Protein AF-E6PFE9-F1 (afdb_monomer)

Sequence (265 aa):
MESSDRPPEQPAKKKPKGLAALLVAAGGLIAKFKGLLLLFVHVPMLLGSLSFLATLWLYGLTLGWRFGIILALVLLAHELGHVVAFRSYGLAVRAPVFLPFIGALTPGARPANAEDGAYIALAGPLAGMGLAAACLTMGLATHDPFWMLAANISALLNLFNMAPVLPLDGGSIIRAVWPPIVVIALPIFIIVAILAQLPLLPIALIALFSVFWLFGSWRSALASTVDGIETPARIRIGLAYAGTLLGLLFIEARIHLPALASLHR

Radius of gyration: 26.94 Å; Cα contacts (8 Å, |Δi|>4): 302; chains: 1; bounding box: 116×60×54 Å

Foldseek 3Di:
DDDDDDPPDDPDDDDDPDPVVVVVVVVVVCVVCVVVVCCVPVVLVVQQVVQLVVQLVLCCVVVNNLVSVLQSVLLVQLQVLLVVLCVVLVWDWTRWGADHPPGIDIDTDDDPALLSQLSSLLRSLVSLLVQLVVLLVVCVVVVDVSSLVSSQSSLLVSLLLLQCFPPRSVVSLVVLLPNVCNVVRNVVSVVVCVVLVRPCVVVVVVRVVRVVVCVVCVVVSVPPPSPDDDNVSSVVSVVSSVVSNVSSSVSSCSSCVVVVVVVVD

Mean predicted aligned error: 11.55 Å

Structure (mmCIF, N/CA/C/O backbone):
data_AF-E6PFE9-F1
#
_entry.id   AF-E6PFE9-F1
#
loop_
_atom_site.group_PDB
_atom_site.id
_atom_site.type_symbol
_atom_site.label_atom_id
_atom_site.label_alt_id
_atom_site.label_comp_id
_atom_site.label_asym_id
_atom_site.label_entity_id
_atom_site.label_seq_id
_atom_site.pdbx_PDB_ins_code
_atom_site.Cartn_x
_atom_site.Cartn_y
_atom_site.Cartn_z
_atom_site.occupancy
_atom_site.B_iso_or_equiv
_atom_site.auth_seq_id
_atom_site.auth_comp_id
_atom_site.auth_asym_id
_atom_site.auth_atom_id
_atom_site.pdbx_PDB_model_num
ATOM 1 N N . MET A 1 1 ? -81.888 -39.151 -28.879 1.00 50.88 1 MET A N 1
ATOM 2 C CA . MET A 1 1 ? -80.935 -38.337 -29.654 1.00 50.88 1 MET A CA 1
ATOM 3 C C . MET A 1 1 ? -81.273 -36.894 -29.359 1.00 50.88 1 MET A C 1
ATOM 5 O O . MET A 1 1 ? -82.368 -36.503 -29.705 1.00 50.88 1 MET A O 1
ATOM 9 N N . GLU A 1 2 ? -80.422 -36.188 -28.623 1.00 47.75 2 GLU A N 1
ATOM 10 C CA . GLU A 1 2 ? -80.088 -34.778 -28.864 1.00 47.75 2 GLU A CA 1
ATOM 11 C C . GLU A 1 2 ? -78.849 -34.500 -28.001 1.00 47.75 2 GLU A C 1
ATOM 13 O O . GLU A 1 2 ? -78.787 -34.876 -26.828 1.00 47.75 2 GLU A O 1
ATOM 18 N N . SER A 1 3 ? -77.812 -33.996 -28.648 1.00 50.97 3 SER A N 1
ATOM 19 C CA . SER A 1 3 ? -76.432 -33.936 -28.192 1.00 50.97 3 SER A CA 1
ATOM 20 C C . SER A 1 3 ? -76.141 -32.762 -27.258 1.00 50.97 3 SER A C 1
ATOM 22 O O . SER A 1 3 ? -76.756 -31.705 -27.333 1.00 50.97 3 SER A O 1
ATOM 24 N N . SER A 1 4 ? -75.127 -32.988 -26.420 1.00 68.50 4 SER A N 1
ATOM 25 C CA . SER A 1 4 ? -74.240 -32.009 -25.787 1.00 68.50 4 SER A CA 1
ATOM 26 C C . SER A 1 4 ? -74.103 -30.682 -26.541 1.00 68.50 4 SER A C 1
ATOM 28 O O . SER A 1 4 ? -73.748 -30.706 -27.711 1.00 68.50 4 SER A O 1
ATOM 30 N N . ASP A 1 5 ? -74.227 -29.561 -25.821 1.00 60.47 5 ASP A N 1
ATOM 31 C CA . ASP A 1 5 ? -73.269 -28.452 -25.937 1.00 60.47 5 ASP A CA 1
ATOM 32 C C . ASP A 1 5 ? -73.391 -27.482 -24.750 1.00 60.47 5 ASP A C 1
ATOM 34 O O . ASP A 1 5 ? -74.188 -26.544 -24.730 1.00 60.47 5 ASP A O 1
ATOM 38 N N . ARG A 1 6 ? -72.572 -27.711 -23.716 1.00 61.56 6 ARG A N 1
ATOM 39 C CA . ARG A 1 6 ? -72.139 -26.635 -22.815 1.00 61.56 6 ARG A CA 1
ATOM 40 C C . ARG A 1 6 ? -70.684 -26.320 -23.155 1.00 61.56 6 ARG A C 1
ATOM 42 O O . ARG A 1 6 ? -69.890 -27.259 -23.230 1.00 61.56 6 ARG A O 1
ATOM 49 N N . PRO A 1 7 ? -70.314 -25.044 -23.347 1.00 60.72 7 PRO A N 1
ATOM 50 C CA . PRO A 1 7 ? -68.934 -24.690 -23.644 1.00 60.72 7 PRO A CA 1
ATOM 51 C C . PRO A 1 7 ? -68.034 -25.063 -22.455 1.00 60.72 7 PRO A C 1
ATOM 53 O O . PRO A 1 7 ? -68.483 -24.982 -21.307 1.00 60.72 7 PRO A O 1
ATOM 56 N N . PRO A 1 8 ? -66.774 -25.473 -22.691 1.00 58.19 8 PRO A N 1
ATOM 57 C CA . PRO A 1 8 ? -65.869 -25.833 -21.612 1.00 58.19 8 PRO A CA 1
ATOM 58 C C . PRO A 1 8 ? -65.600 -24.603 -20.738 1.00 58.19 8 PRO A C 1
ATOM 60 O O . PRO A 1 8 ? -65.181 -23.548 -21.219 1.00 58.19 8 PRO A O 1
ATOM 63 N N . GLU A 1 9 ? -65.867 -24.748 -19.443 1.00 58.88 9 GLU A N 1
ATOM 64 C CA . GLU A 1 9 ? -65.615 -23.735 -18.425 1.00 58.88 9 GLU A CA 1
ATOM 65 C C . GLU A 1 9 ? -64.108 -23.427 -18.394 1.00 58.88 9 GLU A C 1
ATOM 67 O O . GLU A 1 9 ? -63.280 -24.290 -18.093 1.00 58.88 9 GLU A O 1
ATOM 72 N N . GLN A 1 10 ? -63.725 -22.207 -18.786 1.00 54.56 10 GLN A N 1
ATOM 73 C CA . GLN A 1 10 ? -62.318 -21.808 -18.809 1.00 54.56 10 GLN A CA 1
ATOM 74 C C . GLN A 1 10 ? -61.772 -21.801 -17.373 1.00 54.56 10 GLN A C 1
ATOM 76 O O . GLN A 1 10 ? -62.374 -21.166 -16.502 1.00 54.56 10 GLN A O 1
ATOM 81 N N . PRO A 1 11 ? -60.629 -22.453 -17.087 1.00 50.28 11 PRO A N 1
ATOM 82 C CA . PRO A 1 11 ? -60.120 -22.517 -15.728 1.00 50.28 11 PRO A CA 1
ATOM 83 C C . PRO A 1 11 ? -59.750 -21.108 -15.255 1.00 50.28 11 PRO A C 1
ATOM 85 O O . PRO A 1 11 ? -58.865 -20.450 -15.810 1.00 50.28 11 PRO A O 1
ATOM 88 N N . ALA A 1 12 ? -60.437 -20.639 -14.211 1.00 56.69 12 ALA A N 1
ATOM 89 C CA . ALA A 1 12 ? -60.183 -19.345 -13.597 1.00 56.69 12 ALA A CA 1
ATOM 90 C C . ALA A 1 12 ? -58.711 -19.253 -13.165 1.00 56.69 12 ALA A C 1
ATOM 92 O O . ALA A 1 12 ? -58.245 -20.028 -12.323 1.00 56.69 12 ALA A O 1
ATOM 93 N N . LYS A 1 13 ? -57.967 -18.297 -13.745 1.00 56.97 13 LYS A N 1
ATOM 94 C CA . LYS A 1 13 ? -56.564 -18.022 -13.398 1.00 56.97 13 LYS A CA 1
ATOM 95 C C . LYS A 1 13 ? -56.455 -17.778 -11.891 1.00 56.97 13 LYS A C 1
ATOM 97 O O . LYS A 1 13 ? -56.824 -16.713 -11.393 1.00 56.97 13 LYS A O 1
ATOM 102 N N . LYS A 1 14 ? -55.958 -18.778 -11.155 1.00 60.03 14 LYS A N 1
ATOM 103 C CA . LYS A 1 14 ? -55.770 -18.703 -9.702 1.00 60.03 14 LYS A CA 1
ATOM 104 C C . LYS A 1 14 ? -54.787 -17.577 -9.380 1.00 60.03 14 LYS A C 1
ATOM 106 O O . LYS A 1 14 ? -53.612 -17.654 -9.730 1.00 60.03 14 LYS A O 1
ATOM 111 N N . LYS A 1 15 ? -55.275 -16.527 -8.708 1.00 57.00 15 LYS A N 1
ATOM 112 C CA . LYS A 1 15 ? -54.435 -15.430 -8.210 1.00 57.00 15 LYS A CA 1
ATOM 113 C C . LYS A 1 15 ? -53.445 -15.976 -7.168 1.00 57.00 15 LYS A C 1
ATOM 115 O O . LYS A 1 15 ? -53.879 -16.685 -6.255 1.00 57.00 15 LYS A O 1
ATOM 120 N N . PRO A 1 16 ? -52.141 -15.663 -7.271 1.00 54.44 16 PRO A N 1
ATOM 121 C CA . PRO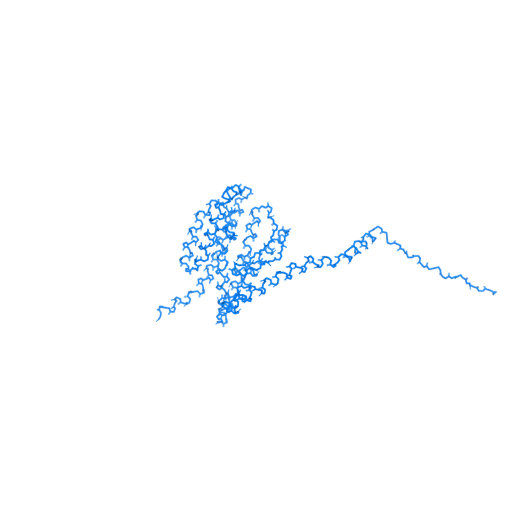 A 1 16 ? -51.149 -16.126 -6.307 1.00 54.44 16 PRO A CA 1
ATOM 122 C C . PRO A 1 16 ? -51.481 -15.573 -4.914 1.00 54.44 16 PRO A C 1
ATOM 124 O O . PRO A 1 16 ? -51.673 -14.371 -4.750 1.00 54.44 16 PRO A O 1
ATOM 127 N N . LYS A 1 17 ? -51.588 -16.446 -3.904 1.00 68.38 17 LYS A N 1
ATOM 128 C CA . LYS A 1 17 ? -51.862 -16.038 -2.517 1.00 68.38 17 LYS A CA 1
ATOM 129 C C . LYS A 1 17 ? -50.571 -15.627 -1.801 1.00 68.38 17 LYS A C 1
ATOM 131 O O . LYS A 1 17 ? -49.546 -16.293 -1.936 1.00 68.38 17 LYS A O 1
ATOM 136 N N . GLY A 1 18 ? -50.671 -14.550 -1.015 1.00 70.25 18 GLY A N 1
ATOM 137 C CA . GLY A 1 18 ? -49.735 -14.120 0.033 1.00 70.25 18 GLY A CA 1
ATOM 138 C C . GLY A 1 18 ? -48.277 -14.004 -0.405 1.00 70.25 18 GLY A C 1
ATOM 139 O O . GLY A 1 18 ? -47.857 -12.974 -0.922 1.00 70.25 18 GLY A O 1
ATOM 140 N N . LEU A 1 19 ? -47.511 -15.077 -0.206 1.00 63.03 19 LEU A N 1
ATOM 141 C CA . LEU A 1 19 ? -46.069 -15.121 -0.446 1.00 63.03 19 LEU A CA 1
ATOM 142 C C . LEU A 1 19 ? -45.708 -15.025 -1.937 1.00 63.03 19 LEU A C 1
ATOM 144 O O . LEU A 1 19 ? -44.775 -14.319 -2.305 1.00 63.03 19 LEU A O 1
ATOM 148 N N . ALA A 1 20 ? -46.486 -15.666 -2.813 1.00 70.94 20 ALA A N 1
ATOM 149 C CA . ALA A 1 20 ? -46.245 -15.615 -4.255 1.00 70.94 20 ALA A CA 1
ATOM 150 C C . ALA A 1 20 ? -46.589 -14.237 -4.851 1.00 70.94 20 ALA A C 1
ATOM 152 O O . ALA A 1 20 ? -45.896 -13.765 -5.746 1.00 70.94 20 ALA A O 1
ATOM 153 N N . ALA A 1 21 ? -47.609 -13.552 -4.321 1.00 71.00 21 ALA A N 1
ATOM 154 C CA . ALA A 1 21 ? -47.915 -12.173 -4.708 1.00 71.00 21 ALA A CA 1
ATOM 155 C C . ALA A 1 21 ? -46.829 -11.196 -4.232 1.00 71.00 21 ALA A C 1
ATOM 157 O O . ALA A 1 21 ? -46.471 -10.283 -4.972 1.00 71.00 21 ALA A O 1
ATOM 158 N N . LEU A 1 22 ? -46.262 -11.424 -3.041 1.00 69.19 22 LEU A N 1
ATOM 159 C CA . LEU A 1 22 ? -45.157 -10.628 -2.508 1.00 69.19 22 LEU A CA 1
ATOM 160 C C . LEU A 1 22 ? -43.878 -10.794 -3.344 1.00 69.19 22 LEU A C 1
ATOM 162 O O . LEU A 1 22 ? -43.233 -9.806 -3.675 1.00 69.19 22 LEU A O 1
ATOM 166 N N . LEU A 1 23 ? -43.544 -12.028 -3.738 1.00 73.12 23 LEU A N 1
ATOM 167 C CA . LEU A 1 23 ? -42.390 -12.324 -4.594 1.00 73.12 23 LEU A CA 1
ATOM 168 C C . LEU A 1 23 ? -42.560 -11.762 -6.012 1.00 73.12 23 LEU A C 1
ATOM 170 O O . LEU A 1 23 ? -41.607 -11.228 -6.574 1.00 73.12 23 LEU A O 1
ATOM 174 N N . VAL A 1 24 ? -43.771 -11.816 -6.576 1.00 74.75 24 VAL A N 1
ATOM 175 C CA . VAL A 1 24 ? -44.082 -11.205 -7.881 1.00 74.75 24 VAL A CA 1
ATOM 176 C C . VAL A 1 24 ? -44.042 -9.676 -7.802 1.00 74.75 24 VAL A C 1
ATOM 178 O O . VAL A 1 24 ? -43.506 -9.038 -8.705 1.00 74.75 24 VAL A O 1
ATOM 181 N N . ALA A 1 25 ? -44.542 -9.074 -6.719 1.00 72.56 25 ALA A N 1
ATOM 182 C CA . ALA A 1 25 ? -44.469 -7.630 -6.502 1.00 72.56 25 ALA A CA 1
ATOM 183 C C . ALA A 1 25 ? -43.021 -7.154 -6.289 1.00 72.56 25 ALA A C 1
ATOM 185 O O . ALA A 1 25 ? -42.610 -6.170 -6.900 1.00 72.56 25 ALA A O 1
ATOM 186 N N . ALA A 1 26 ? -42.228 -7.880 -5.497 1.00 68.38 26 ALA A N 1
ATOM 187 C CA . ALA A 1 26 ? -40.808 -7.603 -5.285 1.00 68.38 26 ALA A CA 1
ATOM 188 C C . ALA A 1 26 ? -39.994 -7.779 -6.578 1.00 68.38 26 ALA A C 1
ATOM 190 O O . ALA A 1 26 ? -39.212 -6.901 -6.938 1.00 68.38 26 ALA A O 1
ATOM 191 N N . GLY A 1 27 ? -40.234 -8.859 -7.331 1.00 70.12 27 GLY A N 1
ATOM 192 C CA . GLY A 1 27 ? -39.625 -9.090 -8.643 1.00 70.12 27 GLY A CA 1
ATOM 193 C C . GLY A 1 27 ? -40.006 -8.019 -9.669 1.00 70.12 27 GLY A C 1
ATOM 194 O O . GLY A 1 27 ? -39.149 -7.547 -10.413 1.00 70.12 27 GLY A O 1
ATOM 195 N N . GLY A 1 28 ? -41.264 -7.566 -9.658 1.00 72.44 28 GLY A N 1
ATOM 196 C CA . GLY A 1 28 ? -41.746 -6.455 -10.479 1.00 72.44 28 GLY A CA 1
ATOM 197 C C . GLY A 1 28 ? -41.101 -5.116 -10.115 1.00 72.44 28 GLY A C 1
ATOM 198 O O . GLY A 1 28 ? -40.756 -4.345 -11.008 1.00 72.44 28 GLY A O 1
ATOM 199 N N . LEU A 1 29 ? -40.865 -4.854 -8.824 1.00 68.06 29 LEU A N 1
ATOM 200 C CA . LEU A 1 29 ? -40.157 -3.658 -8.358 1.00 68.06 29 LEU A CA 1
ATOM 201 C C . LEU A 1 29 ? -38.684 -3.673 -8.799 1.00 68.06 29 LEU A C 1
ATOM 203 O O . LEU A 1 29 ? -38.192 -2.688 -9.346 1.00 68.06 29 LEU A O 1
ATOM 207 N N . ILE A 1 30 ? -37.998 -4.808 -8.628 1.00 66.88 30 ILE A N 1
ATOM 208 C CA . ILE A 1 30 ? -36.598 -4.993 -9.040 1.00 66.88 30 ILE A CA 1
ATOM 209 C C . ILE A 1 30 ? -36.459 -4.857 -10.561 1.00 66.88 30 ILE A C 1
ATOM 211 O O . ILE A 1 30 ? -35.546 -4.184 -11.032 1.00 66.88 30 ILE A O 1
ATOM 215 N N . ALA A 1 31 ? -37.380 -5.428 -11.341 1.00 68.75 31 ALA A N 1
ATOM 216 C CA . ALA A 1 31 ? -37.392 -5.285 -12.796 1.00 68.75 31 ALA A CA 1
ATOM 217 C C . ALA A 1 31 ? -37.629 -3.828 -13.232 1.00 68.75 31 ALA A C 1
ATOM 219 O O . ALA A 1 31 ? -36.951 -3.344 -14.138 1.00 68.75 31 ALA A O 1
ATOM 220 N N . LYS A 1 32 ? -38.531 -3.110 -12.548 1.00 72.75 32 LYS A N 1
ATOM 221 C CA . LYS A 1 32 ? -38.857 -1.703 -12.829 1.00 72.75 32 LYS A CA 1
ATOM 222 C C . LYS A 1 32 ? -37.696 -0.748 -12.525 1.00 72.75 32 LYS A C 1
ATOM 224 O O . LYS A 1 32 ? -37.543 0.249 -13.222 1.00 72.75 32 LYS A O 1
ATOM 229 N N . PHE A 1 33 ? -36.855 -1.069 -11.540 1.00 71.81 33 PHE A N 1
ATOM 230 C CA . PHE A 1 33 ? -35.681 -0.268 -11.165 1.00 71.81 33 PHE A CA 1
ATOM 231 C C . PHE A 1 33 ? -34.339 -0.855 -11.625 1.00 71.81 33 PHE A C 1
ATOM 233 O O . PHE A 1 33 ? -33.294 -0.291 -11.303 1.00 71.81 33 PHE A O 1
ATOM 240 N N . LYS A 1 34 ? -34.329 -1.934 -12.422 1.00 69.12 34 LYS A N 1
ATOM 241 C CA . LYS A 1 34 ? -33.097 -2.600 -12.882 1.00 69.12 34 LYS A CA 1
ATOM 242 C C . LYS A 1 34 ? -32.145 -1.632 -13.591 1.00 69.12 34 LYS A C 1
ATOM 244 O O . LYS A 1 34 ? -30.949 -1.687 -13.346 1.00 69.12 34 LYS A O 1
ATOM 249 N N . GLY A 1 35 ? -32.666 -0.702 -14.398 1.00 67.38 35 GLY A N 1
ATOM 250 C CA . GLY A 1 35 ? -31.864 0.342 -15.052 1.00 67.38 35 GLY A CA 1
ATOM 251 C C . GLY A 1 35 ? -31.205 1.322 -14.073 1.00 67.38 35 GLY A C 1
ATOM 252 O O . GLY A 1 35 ? -30.037 1.656 -14.239 1.00 67.38 35 GLY A O 1
ATOM 253 N N . LEU A 1 36 ? -31.913 1.719 -13.009 1.00 68.31 36 LEU A N 1
ATOM 254 C CA . LEU A 1 36 ? -31.372 2.591 -11.960 1.00 68.31 36 LEU A CA 1
ATOM 255 C C . LEU A 1 36 ? -30.314 1.855 -11.124 1.00 68.31 36 LEU A C 1
ATOM 257 O O . LEU A 1 36 ? -29.257 2.405 -10.834 1.00 68.31 36 LEU A O 1
ATOM 261 N N . LEU A 1 37 ? -30.559 0.582 -10.806 1.00 62.62 37 LEU A N 1
ATOM 262 C CA . LEU A 1 37 ? -29.630 -0.277 -10.069 1.00 62.62 37 LEU A CA 1
ATOM 263 C C . LEU A 1 37 ? -28.352 -0.564 -10.876 1.00 62.62 37 LEU A C 1
ATOM 265 O O . LEU A 1 37 ? -27.251 -0.537 -10.331 1.00 62.62 37 LEU A O 1
ATOM 269 N N . LEU A 1 38 ? -28.487 -0.772 -12.191 1.00 63.88 38 LEU A N 1
ATOM 270 C CA . LEU A 1 38 ? -27.357 -0.881 -13.113 1.00 63.88 38 LEU A CA 1
ATOM 271 C C . LEU A 1 38 ? -26.553 0.422 -13.150 1.00 63.88 38 LEU A C 1
ATOM 273 O O . LEU A 1 38 ? -25.329 0.354 -13.108 1.00 63.88 38 LEU A O 1
ATOM 277 N N . LEU A 1 39 ? -27.207 1.588 -13.145 1.00 64.44 39 LEU A N 1
ATOM 278 C CA . LEU A 1 39 ? -26.530 2.887 -13.097 1.00 64.44 39 LEU A CA 1
ATOM 279 C C . LEU A 1 39 ? -25.658 3.030 -11.835 1.00 64.44 39 LEU A C 1
ATOM 281 O O . LEU A 1 39 ? -24.500 3.428 -11.927 1.00 64.44 39 LEU A O 1
ATOM 285 N N . PHE A 1 40 ? -26.181 2.636 -10.670 1.00 62.44 40 PHE A N 1
ATOM 286 C CA . PHE A 1 40 ? -25.461 2.707 -9.391 1.00 62.44 40 PHE A CA 1
ATOM 287 C C . PHE A 1 40 ? -24.213 1.817 -9.331 1.00 62.44 40 PHE A C 1
ATOM 289 O O . PHE A 1 40 ? -23.260 2.158 -8.633 1.00 62.44 40 PHE A O 1
ATOM 296 N N . VAL A 1 41 ? -24.197 0.700 -10.060 1.00 64.31 41 VAL A N 1
ATOM 297 C CA . VAL A 1 41 ? -23.046 -0.216 -10.111 1.00 64.31 41 VAL A CA 1
ATOM 298 C C . VAL A 1 41 ? -22.065 0.168 -11.224 1.00 64.31 41 VAL A C 1
ATOM 300 O O . VAL A 1 41 ? -20.856 0.182 -11.003 1.00 64.31 41 VAL A O 1
ATOM 303 N N . HIS A 1 42 ? -22.563 0.510 -12.414 1.00 72.69 42 HIS A N 1
ATOM 304 C CA . HIS A 1 42 ? -21.722 0.731 -13.594 1.00 72.69 42 HIS A CA 1
ATOM 305 C C . HIS A 1 42 ? -21.058 2.104 -13.596 1.00 72.69 42 HIS A C 1
ATOM 307 O O . HIS A 1 42 ? -19.939 2.216 -14.083 1.00 72.69 42 HIS A O 1
ATOM 313 N N . VAL A 1 43 ? -21.694 3.142 -13.044 1.00 76.50 43 VAL A N 1
ATOM 314 C CA . VAL A 1 43 ? -21.115 4.495 -13.054 1.00 76.50 43 VAL A CA 1
ATOM 315 C C . VAL A 1 43 ? -19.827 4.568 -12.224 1.00 76.50 43 VAL A C 1
ATOM 317 O O . VAL A 1 43 ? -18.815 4.996 -12.775 1.00 76.50 43 VAL A O 1
ATOM 320 N N . PRO A 1 44 ? -19.775 4.105 -10.958 1.00 73.25 44 PRO A N 1
ATOM 321 C CA . PRO A 1 44 ? -18.525 4.113 -10.195 1.00 73.25 44 PRO A CA 1
ATOM 322 C C . PRO A 1 44 ? -17.444 3.225 -10.816 1.00 73.25 44 PRO A C 1
ATOM 324 O O . PRO A 1 44 ? -16.272 3.586 -10.794 1.00 73.25 44 PRO A O 1
ATOM 327 N N . MET A 1 45 ? -17.836 2.086 -11.394 1.00 74.88 45 MET A N 1
ATOM 328 C CA . MET A 1 45 ? -16.909 1.180 -12.071 1.00 74.88 45 MET A CA 1
ATOM 329 C C . MET A 1 45 ? -16.305 1.830 -13.320 1.00 74.88 45 MET A C 1
ATOM 331 O O . MET A 1 45 ? -15.090 1.822 -13.476 1.00 74.88 45 MET A O 1
ATOM 335 N N . LEU A 1 46 ? -17.128 2.463 -14.160 1.00 81.88 46 LEU A N 1
ATOM 336 C CA . LEU A 1 46 ? -16.688 3.191 -15.349 1.00 81.88 46 LEU A CA 1
ATOM 337 C C . LEU A 1 46 ? -15.755 4.350 -14.981 1.00 81.88 46 LEU A C 1
ATOM 339 O O . LEU A 1 46 ? -14.702 4.504 -15.595 1.00 81.88 46 LEU A O 1
ATOM 343 N N . LEU A 1 47 ? -16.118 5.142 -13.968 1.00 81.81 47 LEU A N 1
ATOM 344 C CA . LEU A 1 47 ? -15.294 6.253 -13.487 1.00 81.81 47 LEU A CA 1
ATOM 345 C C . LEU A 1 47 ? -13.947 5.759 -12.939 1.00 81.81 47 LEU A C 1
ATOM 347 O O . LEU A 1 47 ? -12.910 6.333 -13.268 1.00 81.81 47 LEU A O 1
ATOM 351 N N . GLY A 1 48 ? -13.949 4.663 -12.174 1.00 76.75 48 GLY A N 1
ATOM 352 C CA . GLY A 1 48 ? -12.728 4.002 -11.713 1.00 76.75 48 GLY A CA 1
ATOM 353 C C . GLY A 1 48 ? -11.851 3.546 -12.882 1.00 76.75 48 GLY A C 1
ATOM 354 O O . GLY A 1 48 ? -10.676 3.905 -12.944 1.00 76.75 48 GLY A O 1
ATOM 355 N N . SER A 1 49 ? -12.426 2.845 -13.865 1.00 79.50 49 SER A N 1
ATOM 356 C CA . SER A 1 49 ? -11.715 2.392 -15.068 1.00 79.50 49 SER A CA 1
ATOM 357 C C . SER A 1 49 ? -11.142 3.547 -15.895 1.00 79.50 49 SER A C 1
ATOM 359 O O . SER A 1 49 ? -10.002 3.465 -16.344 1.00 79.50 49 SER A O 1
ATOM 361 N N . LEU A 1 50 ? -11.885 4.643 -16.065 1.00 85.81 50 LEU A N 1
ATOM 362 C CA . LEU A 1 50 ? -11.401 5.844 -16.751 1.00 85.81 50 LEU A CA 1
ATOM 363 C C . LEU A 1 50 ? -10.220 6.479 -16.006 1.00 85.81 50 LEU A C 1
ATOM 365 O O . LEU A 1 50 ? -9.220 6.815 -16.636 1.00 85.81 50 LEU A O 1
ATOM 369 N N . SER A 1 51 ? -10.300 6.596 -14.675 1.00 84.56 51 SER A N 1
ATOM 370 C CA . SER A 1 51 ? -9.206 7.136 -13.851 1.00 84.56 51 SER A CA 1
ATOM 371 C C . SER A 1 51 ? -7.940 6.276 -13.929 1.00 84.56 51 SER A C 1
ATOM 373 O O . SER A 1 51 ? -6.829 6.795 -14.050 1.00 84.56 51 SER A O 1
ATOM 375 N N . PHE A 1 52 ? -8.109 4.952 -13.959 1.00 85.75 52 PHE A N 1
ATOM 376 C CA . PHE A 1 52 ? -7.022 3.996 -14.132 1.00 85.75 52 PHE A CA 1
ATOM 377 C C . PHE A 1 52 ? -6.346 4.145 -15.502 1.00 85.75 52 PHE A C 1
ATOM 379 O O . PHE A 1 52 ? -5.124 4.264 -15.580 1.00 85.75 52 PHE A O 1
ATOM 386 N N . LEU A 1 53 ? -7.129 4.210 -16.586 1.00 86.75 53 LEU A N 1
ATOM 387 C CA . LEU A 1 53 ? -6.599 4.396 -17.942 1.00 86.75 53 LEU A CA 1
ATOM 388 C C . LEU A 1 53 ? -5.906 5.754 -18.114 1.00 86.75 53 LEU A C 1
ATOM 390 O O . LEU A 1 53 ? -4.849 5.825 -18.739 1.00 86.75 53 LEU A O 1
ATOM 394 N N . ALA A 1 54 ? -6.454 6.822 -17.530 1.00 85.94 54 ALA A N 1
ATOM 395 C CA . ALA A 1 54 ? -5.822 8.140 -17.527 1.00 85.94 54 ALA A CA 1
ATOM 396 C C . ALA A 1 54 ? -4.475 8.123 -16.788 1.00 85.94 54 ALA A C 1
ATOM 398 O O . ALA A 1 54 ? -3.498 8.702 -17.260 1.00 85.94 54 ALA A O 1
ATOM 399 N N . THR A 1 55 ? -4.406 7.411 -15.662 1.00 82.44 55 THR A N 1
ATOM 400 C CA . THR A 1 55 ? -3.171 7.218 -14.894 1.00 82.44 55 THR A CA 1
ATOM 401 C C . THR A 1 55 ? -2.127 6.473 -15.723 1.00 82.44 55 THR A C 1
ATOM 403 O O . THR A 1 55 ? -0.990 6.930 -15.840 1.00 82.44 55 THR A O 1
ATOM 406 N N . LEU A 1 56 ? -2.528 5.379 -16.378 1.00 85.31 56 LEU A N 1
ATOM 407 C CA . LEU A 1 56 ? -1.664 4.613 -17.271 1.00 85.31 56 LEU A CA 1
ATOM 408 C C . LEU A 1 56 ? -1.100 5.474 -18.408 1.00 85.31 56 LEU A C 1
ATOM 410 O O . LEU A 1 56 ? 0.096 5.425 -18.693 1.00 85.31 56 LEU A O 1
ATOM 414 N N . TRP A 1 57 ? -1.961 6.270 -19.042 1.00 86.44 57 TRP A N 1
ATOM 415 C CA . TRP A 1 57 ? -1.582 7.157 -20.135 1.00 86.44 57 TRP A CA 1
ATOM 416 C C . TRP A 1 57 ? -0.588 8.231 -19.677 1.00 86.44 57 TRP A C 1
ATOM 418 O O . TRP A 1 57 ? 0.467 8.379 -20.288 1.00 86.44 57 TRP A O 1
ATOM 428 N N . LEU A 1 58 ? -0.864 8.923 -18.568 1.00 82.94 58 LEU A N 1
ATOM 429 C CA . LEU A 1 58 ? -0.011 10.006 -18.066 1.00 82.94 58 LEU A CA 1
ATOM 430 C C . LEU A 1 58 ? 1.374 9.521 -17.625 1.00 82.94 58 LEU A C 1
ATOM 432 O O . LEU A 1 58 ? 2.373 10.116 -18.021 1.00 82.94 58 LEU A O 1
ATOM 436 N N . TYR A 1 59 ? 1.459 8.422 -16.870 1.00 78.88 59 TYR A N 1
ATOM 437 C CA . TYR A 1 59 ? 2.756 7.825 -16.529 1.00 78.88 59 TYR A CA 1
ATOM 438 C C . TYR A 1 59 ? 3.462 7.239 -17.754 1.00 78.88 59 TYR A C 1
ATOM 440 O O . TYR A 1 59 ? 4.686 7.300 -17.852 1.00 78.88 59 TYR A O 1
ATOM 448 N N . GLY A 1 60 ? 2.698 6.701 -18.708 1.00 86.50 60 GLY A N 1
ATOM 449 C CA . GLY A 1 60 ? 3.229 6.202 -19.968 1.00 86.50 60 GLY A CA 1
ATOM 450 C C . GLY A 1 60 ? 3.910 7.287 -20.802 1.00 86.50 60 GLY A C 1
ATOM 451 O O . GLY A 1 60 ? 4.947 7.019 -21.407 1.00 86.50 60 GLY A O 1
ATOM 452 N N . LEU A 1 61 ? 3.367 8.508 -20.794 1.00 88.06 61 LEU A N 1
ATOM 453 C CA . LEU A 1 61 ? 3.949 9.666 -21.473 1.00 88.06 61 LEU A CA 1
ATOM 454 C C . LEU A 1 61 ? 5.219 10.189 -20.793 1.00 88.06 61 LEU A C 1
ATOM 456 O O . LEU A 1 61 ? 6.131 10.629 -21.485 1.00 88.06 61 LEU A O 1
ATOM 460 N N . THR A 1 62 ? 5.284 10.168 -19.460 1.00 76.62 62 THR A N 1
ATOM 461 C CA . THR A 1 62 ? 6.393 10.785 -18.711 1.00 76.62 62 THR A CA 1
ATOM 462 C C . THR A 1 62 ? 7.556 9.835 -18.443 1.00 76.62 62 THR A C 1
ATOM 464 O O . THR A 1 62 ? 8.708 10.254 -18.502 1.00 76.62 62 THR A O 1
ATOM 467 N N . LEU A 1 63 ? 7.271 8.566 -18.143 1.00 79.88 63 LEU A N 1
ATOM 468 C CA . LEU A 1 63 ? 8.251 7.573 -17.679 1.00 79.88 63 LEU A CA 1
ATOM 469 C C . LEU A 1 63 ? 8.311 6.330 -18.582 1.00 79.88 63 LEU A C 1
ATOM 471 O O . LEU A 1 63 ? 9.090 5.410 -18.337 1.00 79.88 63 LEU A O 1
ATOM 475 N N . GLY A 1 64 ? 7.503 6.304 -19.644 1.00 88.50 64 GLY A N 1
ATOM 476 C CA . GLY A 1 64 ? 7.401 5.198 -20.587 1.00 88.50 64 GLY A CA 1
ATOM 477 C C . GLY A 1 64 ? 6.250 4.245 -20.263 1.00 88.50 64 GLY A C 1
ATOM 478 O O . GLY A 1 64 ? 5.929 3.957 -19.109 1.00 88.50 64 GLY A O 1
ATOM 479 N N . TRP A 1 65 ? 5.623 3.712 -21.312 1.00 86.88 65 TRP A N 1
ATOM 480 C CA . TRP A 1 65 ? 4.397 2.912 -21.207 1.00 86.88 65 TRP A CA 1
ATOM 481 C C . TRP A 1 65 ? 4.532 1.685 -20.291 1.00 86.88 65 TRP A C 1
ATOM 483 O O . TRP A 1 65 ? 3.605 1.380 -19.548 1.00 86.88 65 TRP A O 1
ATOM 493 N N . ARG A 1 66 ? 5.695 1.015 -20.277 1.00 87.75 66 ARG A N 1
ATOM 494 C CA . ARG A 1 66 ? 5.954 -0.137 -19.392 1.00 87.75 66 ARG A CA 1
ATOM 495 C C . ARG A 1 66 ? 5.907 0.251 -17.917 1.00 87.75 66 ARG A C 1
ATOM 497 O O . ARG A 1 66 ? 5.285 -0.455 -17.130 1.00 87.75 66 ARG A O 1
ATOM 504 N N . PHE A 1 67 ? 6.526 1.378 -17.562 1.00 85.44 67 PHE A N 1
ATOM 505 C CA . PHE A 1 67 ? 6.515 1.893 -16.196 1.00 85.44 67 PHE A CA 1
ATOM 506 C C . PHE A 1 67 ? 5.091 2.245 -15.763 1.00 85.44 67 PHE A C 1
ATOM 508 O O . PHE A 1 67 ? 4.660 1.840 -14.686 1.00 85.44 67 PHE A O 1
ATOM 515 N N . GLY A 1 68 ? 4.333 2.922 -16.634 1.00 87.69 68 GLY A N 1
ATOM 516 C CA . GLY A 1 68 ? 2.925 3.226 -16.384 1.00 87.69 68 GLY A CA 1
ATOM 517 C C . GLY A 1 68 ? 2.091 1.972 -16.109 1.00 87.69 68 GLY A C 1
ATOM 518 O O . GLY A 1 68 ? 1.320 1.965 -15.152 1.00 87.69 68 GLY A O 1
ATOM 519 N N . ILE A 1 69 ? 2.267 0.903 -16.902 1.00 90.25 69 ILE A N 1
ATOM 520 C CA . ILE A 1 69 ? 1.551 -0.373 -16.701 1.00 90.25 69 ILE A CA 1
ATOM 521 C C . ILE A 1 69 ? 1.893 -0.973 -15.344 1.00 90.25 69 ILE A C 1
ATOM 523 O O . ILE A 1 69 ? 0.987 -1.314 -14.585 1.00 90.25 69 ILE A O 1
ATOM 527 N N . ILE A 1 70 ? 3.184 -1.087 -15.033 1.00 91.75 70 ILE A N 1
ATOM 528 C CA . ILE A 1 70 ? 3.638 -1.659 -13.766 1.00 91.75 70 ILE A CA 1
ATOM 529 C C . ILE A 1 70 ? 3.053 -0.872 -12.594 1.00 91.75 70 ILE A C 1
ATOM 531 O O . ILE A 1 70 ? 2.430 -1.463 -11.715 1.00 91.75 70 ILE A O 1
ATOM 535 N N . LEU A 1 71 ? 3.204 0.454 -12.597 1.00 89.56 71 LEU A N 1
ATOM 536 C CA . LEU A 1 71 ? 2.748 1.296 -11.498 1.00 89.56 71 LEU A CA 1
ATOM 537 C C . LEU A 1 71 ? 1.230 1.207 -11.306 1.00 89.56 71 LEU A C 1
ATOM 539 O O . LEU A 1 71 ? 0.761 1.073 -10.179 1.00 89.56 71 LEU A O 1
ATOM 543 N N . ALA A 1 72 ? 0.467 1.225 -12.400 1.00 90.38 72 ALA A N 1
ATOM 544 C CA . ALA A 1 72 ? -0.983 1.099 -12.349 1.00 90.38 72 ALA A CA 1
ATOM 545 C C . ALA A 1 72 ? -1.411 -0.258 -11.763 1.00 90.38 72 ALA A C 1
ATOM 547 O O . ALA A 1 72 ? -2.266 -0.300 -10.880 1.00 90.38 72 ALA A O 1
ATOM 548 N N . LEU A 1 73 ? -0.797 -1.363 -12.198 1.00 93.62 73 LEU A N 1
ATOM 549 C CA . LEU A 1 73 ? -1.109 -2.703 -11.686 1.00 93.62 73 LEU A CA 1
ATOM 550 C C . LEU A 1 73 ? -0.715 -2.882 -10.216 1.00 93.62 73 LEU A C 1
ATOM 552 O O . LEU A 1 73 ? -1.459 -3.505 -9.463 1.00 93.62 73 LEU A O 1
ATOM 556 N N . VAL A 1 74 ? 0.416 -2.314 -9.799 1.00 94.62 74 VAL A N 1
ATOM 557 C CA . VAL A 1 74 ? 0.857 -2.326 -8.398 1.00 94.62 74 VAL A CA 1
ATOM 558 C C . VAL A 1 74 ? -0.111 -1.547 -7.513 1.00 94.62 74 VAL A C 1
ATOM 560 O O . VAL A 1 74 ? -0.559 -2.076 -6.496 1.00 94.62 74 VAL A O 1
ATOM 563 N N . LEU A 1 75 ? -0.473 -0.321 -7.910 1.00 93.00 75 LEU A N 1
ATOM 564 C CA . LEU A 1 75 ? -1.479 0.478 -7.207 1.00 93.00 75 LEU A CA 1
ATOM 565 C C . LEU A 1 75 ? -2.807 -0.276 -7.134 1.00 93.00 75 LEU A C 1
ATOM 567 O O . LEU A 1 75 ? -3.413 -0.358 -6.075 1.00 93.00 75 LEU A O 1
ATOM 571 N N . LEU A 1 76 ? -3.239 -0.889 -8.238 1.00 94.00 76 LEU A N 1
ATOM 572 C CA . LEU A 1 76 ? -4.474 -1.662 -8.263 1.00 94.00 76 LEU A CA 1
ATOM 573 C C . LEU A 1 76 ? -4.425 -2.842 -7.293 1.00 94.00 76 LEU A C 1
ATOM 575 O O . LEU A 1 76 ? -5.383 -3.043 -6.558 1.00 94.00 76 LEU A O 1
ATOM 579 N N . ALA A 1 77 ? -3.339 -3.614 -7.265 1.00 97.25 77 ALA A N 1
ATOM 580 C CA . ALA A 1 77 ? -3.207 -4.736 -6.340 1.00 97.25 77 ALA A CA 1
ATOM 581 C C . ALA A 1 77 ? -3.253 -4.282 -4.874 1.00 97.25 77 ALA A C 1
ATOM 583 O O . ALA A 1 77 ? -3.938 -4.908 -4.065 1.0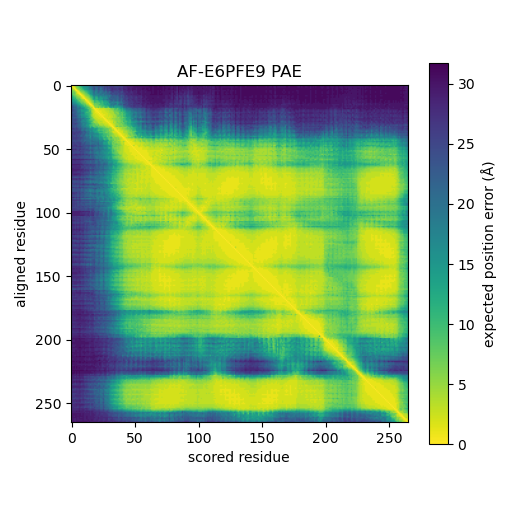0 97.25 77 ALA A O 1
ATOM 584 N N . HIS A 1 78 ? -2.584 -3.173 -4.555 1.00 97.19 78 HIS A N 1
ATOM 585 C CA . HIS A 1 78 ? -2.628 -2.544 -3.238 1.00 97.19 78 HIS A CA 1
ATOM 586 C C . HIS A 1 78 ? -4.061 -2.127 -2.862 1.00 97.19 78 HIS A C 1
ATOM 588 O O . HIS A 1 78 ? -4.606 -2.585 -1.859 1.00 97.19 78 HIS A O 1
ATOM 594 N N . GLU A 1 79 ? -4.739 -1.359 -3.716 1.00 95.31 79 GLU A N 1
ATOM 595 C CA . GLU A 1 79 ? -6.114 -0.915 -3.459 1.00 95.31 79 GLU A CA 1
ATOM 596 C C . GLU A 1 79 ? -7.108 -2.079 -3.372 1.00 95.31 79 GLU A C 1
ATOM 598 O O . GLU A 1 79 ? -8.015 -2.076 -2.538 1.00 95.3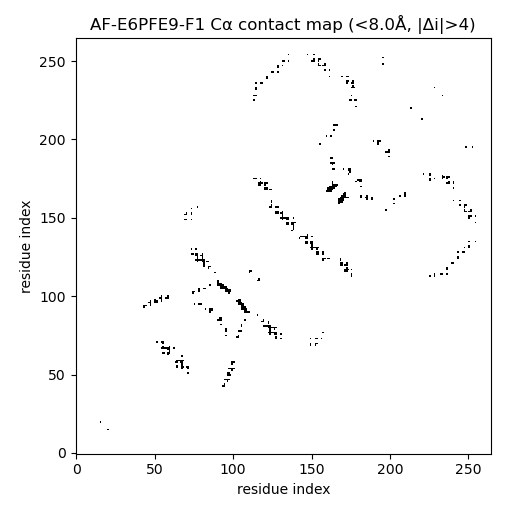1 79 GLU A O 1
ATOM 603 N N . LEU A 1 80 ? -6.936 -3.120 -4.191 1.00 95.38 80 LEU A N 1
ATOM 604 C CA . LEU A 1 80 ? -7.757 -4.327 -4.106 1.00 95.38 80 LEU A CA 1
ATOM 605 C C . LEU A 1 80 ? -7.583 -5.041 -2.761 1.00 95.38 80 LEU A C 1
ATOM 607 O O . LEU A 1 80 ? -8.562 -5.595 -2.262 1.00 95.38 80 LEU A O 1
ATOM 611 N N . GLY A 1 81 ? -6.398 -4.979 -2.147 1.00 97.19 81 GLY A N 1
ATOM 612 C CA . GLY A 1 81 ? -6.176 -5.429 -0.772 1.00 97.19 81 GLY A CA 1
ATOM 613 C C . GLY A 1 81 ? -7.116 -4.730 0.213 1.00 97.19 81 GLY A C 1
ATOM 614 O O . GLY A 1 81 ? -7.849 -5.398 0.948 1.00 97.19 81 GLY A O 1
ATOM 615 N N . HIS A 1 82 ? -7.194 -3.397 0.162 1.00 96.19 82 HIS A N 1
ATOM 616 C CA . HIS A 1 82 ? -8.144 -2.633 0.978 1.00 96.19 82 HIS A CA 1
ATOM 617 C C . HIS A 1 82 ? -9.599 -2.976 0.657 1.00 96.19 82 HIS A C 1
ATOM 619 O O . HIS A 1 82 ? -10.396 -3.176 1.572 1.00 96.19 82 HIS A O 1
ATOM 625 N N . VAL A 1 83 ? -9.968 -3.080 -0.625 1.00 95.38 83 VAL A N 1
ATOM 626 C CA . VAL A 1 83 ? -11.339 -3.427 -1.043 1.00 95.38 83 VAL A CA 1
ATOM 627 C C . VAL A 1 83 ? -11.762 -4.781 -0.479 1.00 95.38 83 VAL A C 1
ATOM 629 O O . VAL A 1 83 ? -12.884 -4.913 0.018 1.00 95.38 83 VAL A O 1
ATOM 632 N N . VAL A 1 84 ? -10.887 -5.786 -0.553 1.00 96.50 84 VAL A N 1
ATOM 633 C CA . VAL A 1 84 ? -11.145 -7.118 0.008 1.00 96.50 84 VAL A CA 1
ATOM 634 C C . VAL A 1 84 ? -11.344 -7.026 1.518 1.00 96.50 84 VAL A C 1
ATOM 636 O O . VAL A 1 84 ? -12.326 -7.575 2.015 1.00 96.50 84 VAL A O 1
ATOM 639 N N . ALA A 1 85 ? -10.496 -6.277 2.228 1.00 96.06 85 ALA A N 1
ATOM 640 C CA . ALA A 1 85 ? -10.623 -6.103 3.672 1.00 96.06 85 ALA A CA 1
ATOM 641 C C . ALA A 1 85 ? -11.913 -5.368 4.069 1.00 96.06 85 ALA A C 1
ATOM 643 O O . ALA A 1 85 ? -12.664 -5.850 4.913 1.00 96.06 85 ALA A O 1
ATOM 644 N N . PHE A 1 86 ? -12.254 -4.250 3.422 1.00 95.06 86 PHE A N 1
ATOM 645 C CA . PHE A 1 86 ? -13.525 -3.565 3.682 1.00 95.06 86 PHE A CA 1
ATOM 646 C C . PHE A 1 86 ? -14.716 -4.516 3.526 1.00 95.06 86 PHE A C 1
ATOM 648 O O . PHE A 1 86 ? -15.594 -4.563 4.388 1.00 95.06 86 PHE A O 1
ATOM 655 N N . ARG A 1 87 ? -14.724 -5.324 2.459 1.00 93.25 87 ARG A N 1
ATOM 656 C CA . ARG A 1 87 ? -15.791 -6.301 2.214 1.00 93.25 87 ARG A CA 1
ATOM 657 C C . ARG A 1 87 ? -15.810 -7.429 3.240 1.00 93.25 87 ARG A C 1
ATOM 659 O O . ARG A 1 87 ? -16.903 -7.829 3.631 1.00 93.25 87 ARG A O 1
ATOM 666 N N . SER A 1 88 ? -14.657 -7.925 3.696 1.00 94.50 88 SER A N 1
ATOM 667 C CA . SER A 1 88 ? -14.611 -8.975 4.725 1.00 94.50 88 SER A CA 1
ATOM 668 C C . SER A 1 88 ? -15.152 -8.499 6.072 1.00 94.50 88 SER A C 1
ATOM 670 O O . SER A 1 88 ? -15.733 -9.293 6.802 1.00 94.50 88 SER A O 1
ATOM 672 N N . TYR A 1 89 ? -15.029 -7.203 6.369 1.00 91.62 89 TYR A N 1
ATOM 673 C CA . TYR A 1 89 ? -15.639 -6.568 7.543 1.00 91.62 89 TYR A CA 1
ATOM 674 C C . TYR A 1 89 ? -17.091 -6.107 7.315 1.00 91.62 89 TYR A C 1
ATOM 676 O O . TYR A 1 89 ? -17.678 -5.466 8.182 1.00 91.62 89 TYR A O 1
ATOM 684 N N . GLY A 1 90 ? -17.693 -6.403 6.155 1.00 91.19 90 GLY A N 1
ATOM 685 C CA . GLY A 1 90 ? -19.064 -5.991 5.830 1.00 91.19 90 GLY A CA 1
ATOM 686 C C . GLY A 1 90 ? -19.239 -4.477 5.653 1.00 91.19 90 GLY A C 1
ATOM 687 O O . GLY A 1 90 ? -20.362 -3.975 5.698 1.00 91.19 90 GLY A O 1
ATOM 688 N N . LEU A 1 91 ? -18.146 -3.738 5.455 1.00 91.38 91 LEU A N 1
ATOM 689 C CA . LEU A 1 91 ? -18.153 -2.290 5.294 1.00 91.38 91 LEU A CA 1
ATOM 690 C C . LEU A 1 91 ? -18.404 -1.904 3.834 1.00 91.38 91 LEU A C 1
ATOM 692 O O . LEU A 1 91 ? -17.891 -2.516 2.894 1.00 91.38 91 LEU A O 1
ATOM 696 N N . ALA A 1 92 ? -19.185 -0.840 3.639 1.00 90.25 92 ALA A N 1
ATOM 697 C CA . ALA A 1 92 ? -19.415 -0.288 2.312 1.00 90.25 92 ALA A CA 1
ATOM 698 C C . ALA A 1 92 ? -18.108 0.282 1.741 1.00 90.25 92 ALA A C 1
ATOM 700 O O . ALA A 1 92 ? -17.428 1.074 2.393 1.00 90.25 92 ALA A O 1
ATOM 701 N N . VAL A 1 93 ? -17.786 -0.089 0.504 1.00 91.62 93 VAL A N 1
ATOM 702 C CA . VAL A 1 93 ? -16.574 0.345 -0.195 1.00 91.62 93 VAL A CA 1
ATOM 703 C C . VAL A 1 93 ? -16.904 0.750 -1.624 1.00 91.62 93 VAL A C 1
ATOM 705 O O . VAL A 1 93 ? -17.720 0.107 -2.291 1.00 91.62 93 VAL A O 1
ATOM 708 N N . ARG A 1 94 ? -16.305 1.849 -2.085 1.00 88.00 94 ARG A N 1
ATOM 709 C CA . ARG A 1 94 ? -16.436 2.343 -3.459 1.00 88.00 94 ARG A CA 1
ATOM 710 C C . ARG A 1 94 ? -15.302 1.814 -4.332 1.00 88.00 94 ARG A C 1
ATOM 712 O O . ARG A 1 94 ? -14.332 1.250 -3.840 1.00 88.00 94 ARG A O 1
ATOM 719 N N . ALA A 1 95 ? -15.451 1.979 -5.644 1.00 86.12 95 ALA A N 1
ATOM 720 C CA . ALA A 1 95 ? -14.382 1.651 -6.578 1.00 86.12 95 ALA A CA 1
ATOM 721 C C . ALA A 1 95 ? -13.121 2.488 -6.266 1.00 86.12 95 ALA A C 1
ATOM 723 O O . ALA A 1 95 ? -13.271 3.675 -5.946 1.00 86.12 95 ALA A O 1
ATOM 724 N N . PRO A 1 96 ? -11.914 1.901 -6.372 1.00 89.62 96 PRO A N 1
ATOM 725 C CA . PRO A 1 96 ? -10.671 2.651 -6.258 1.00 89.62 96 PRO A CA 1
ATOM 726 C C . PRO A 1 96 ? -10.598 3.772 -7.294 1.00 89.62 96 PRO A C 1
ATOM 728 O O . PRO A 1 96 ? -11.026 3.604 -8.442 1.00 89.62 96 PRO A O 1
ATOM 731 N N . VAL A 1 97 ? -10.042 4.908 -6.886 1.00 88.06 97 VAL A N 1
ATOM 732 C CA . VAL A 1 97 ? -9.807 6.067 -7.748 1.00 88.06 97 VAL A CA 1
ATOM 733 C C . VAL A 1 97 ? -8.308 6.244 -7.911 1.00 88.06 97 VAL A C 1
ATOM 735 O O . VAL A 1 97 ? -7.589 6.369 -6.922 1.00 88.06 97 VAL A O 1
ATOM 738 N N . PHE A 1 98 ? -7.845 6.274 -9.158 1.00 86.62 98 PHE A N 1
ATOM 739 C CA . PHE A 1 98 ? -6.437 6.466 -9.485 1.00 86.62 98 PHE A CA 1
ATOM 740 C C . PHE A 1 98 ? -6.200 7.934 -9.825 1.00 86.62 98 PHE A C 1
ATOM 742 O O . PHE A 1 98 ? -6.808 8.482 -10.746 1.00 86.62 98 PHE A O 1
ATOM 749 N N . LEU A 1 99 ? -5.338 8.574 -9.045 1.00 81.88 99 LEU A N 1
ATOM 750 C CA . LEU A 1 99 ? -4.933 9.956 -9.212 1.00 81.88 99 LEU A CA 1
ATOM 751 C C . LEU A 1 99 ? -3.554 9.996 -9.877 1.00 81.88 99 LEU A C 1
ATOM 753 O O . LEU A 1 99 ? -2.562 9.566 -9.278 1.00 81.88 99 LEU A O 1
ATOM 757 N N . PRO A 1 100 ? -3.457 10.551 -11.092 1.00 74.69 100 PRO A N 1
ATOM 758 C CA . PRO A 1 100 ? -2.181 10.664 -11.777 1.00 74.69 100 PRO A CA 1
ATOM 759 C C . PRO A 1 100 ? -1.152 11.403 -10.926 1.00 74.69 100 PRO A C 1
ATOM 761 O O . PRO A 1 100 ? -1.473 12.420 -10.311 1.00 74.69 100 PRO A O 1
ATOM 764 N N . PHE A 1 101 ? 0.081 10.895 -10.903 1.00 73.94 101 PHE A N 1
ATOM 765 C C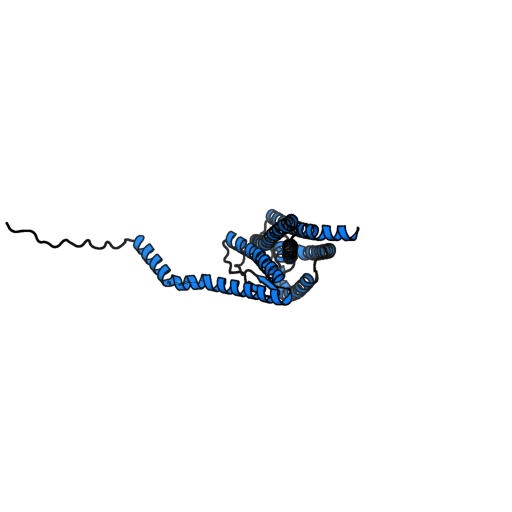A . PHE A 1 101 ? 1.224 11.451 -10.161 1.00 73.94 101 PHE A CA 1
ATOM 766 C C . PHE A 1 101 ? 1.113 11.435 -8.630 1.00 73.94 101 PHE A C 1
ATOM 768 O O . PHE A 1 101 ? 2.130 11.616 -7.966 1.00 73.94 101 PHE A O 1
ATOM 775 N N . ILE A 1 102 ? -0.076 11.196 -8.073 1.00 74.12 102 ILE A N 1
ATOM 776 C CA . ILE A 1 102 ? -0.326 11.208 -6.628 1.00 74.12 102 ILE A CA 1
ATOM 777 C C . ILE A 1 102 ? -0.395 9.781 -6.079 1.00 74.12 102 ILE A C 1
ATOM 779 O O . ILE A 1 102 ? 0.232 9.496 -5.064 1.00 74.12 102 ILE A O 1
ATOM 783 N N . GLY A 1 103 ? -1.134 8.881 -6.733 1.00 81.06 103 GLY A N 1
ATOM 784 C CA . GLY A 1 103 ? -1.331 7.509 -6.263 1.00 81.06 103 GLY A CA 1
ATOM 785 C C . GLY A 1 103 ? -2.751 7.015 -6.509 1.00 81.06 103 GLY A C 1
ATOM 786 O O . GLY A 1 103 ? -3.405 7.424 -7.463 1.00 81.06 103 GLY A O 1
ATOM 787 N N . ALA A 1 104 ? -3.247 6.136 -5.651 1.00 84.00 104 ALA A N 1
ATOM 788 C CA . ALA A 1 104 ? -4.634 5.700 -5.668 1.00 84.00 104 ALA A CA 1
ATOM 789 C C . ALA A 1 104 ? -5.224 5.806 -4.261 1.00 84.00 104 ALA A C 1
ATOM 791 O O . ALA A 1 104 ? -4.500 6.021 -3.289 1.00 84.00 104 ALA A O 1
ATOM 792 N N . LEU A 1 105 ? -6.549 5.769 -4.178 1.00 86.25 105 LEU A N 1
ATOM 793 C CA . LEU A 1 105 ? -7.249 5.674 -2.906 1.00 86.25 105 LEU A CA 1
ATOM 794 C C . LEU A 1 105 ? -8.550 4.897 -3.071 1.00 86.25 105 LEU A C 1
ATOM 796 O O . LEU A 1 105 ? -9.248 5.023 -4.085 1.00 86.25 105 LEU A O 1
ATOM 800 N N . THR A 1 106 ? -8.911 4.149 -2.034 1.00 87.00 106 THR A N 1
ATOM 801 C CA . THR A 1 106 ? -10.173 3.411 -1.939 1.00 87.00 106 THR A CA 1
ATOM 802 C C . THR A 1 106 ? -11.096 4.074 -0.916 1.00 87.00 106 THR A C 1
ATOM 804 O O . THR A 1 106 ? -10.907 3.911 0.292 1.00 87.00 106 THR A O 1
ATOM 807 N N . PRO A 1 107 ? -12.136 4.813 -1.350 1.00 84.81 107 PRO A N 1
ATOM 808 C CA . PRO A 1 107 ? -13.091 5.408 -0.423 1.00 84.81 107 PRO A CA 1
ATOM 809 C C . PRO A 1 107 ? -13.957 4.321 0.228 1.00 84.81 107 PRO A C 1
ATOM 811 O O . PRO A 1 107 ? -14.682 3.597 -0.462 1.00 84.81 107 PRO A O 1
ATOM 814 N N . GLY A 1 108 ? -13.932 4.246 1.557 1.00 86.25 108 GLY A N 1
ATOM 815 C CA . GLY A 1 108 ? -14.695 3.275 2.341 1.00 86.25 108 GLY A CA 1
ATOM 816 C C . GLY A 1 108 ? -15.469 3.902 3.497 1.00 86.25 108 GLY A C 1
ATOM 817 O O . GLY A 1 108 ? -15.252 5.057 3.872 1.00 86.25 108 GLY A O 1
ATOM 818 N N . ALA A 1 109 ? -16.402 3.134 4.057 1.00 85.44 109 ALA A N 1
ATOM 819 C CA . ALA A 1 109 ? -17.076 3.478 5.301 1.00 85.44 109 ALA A CA 1
ATOM 820 C C . ALA A 1 109 ? -16.082 3.504 6.472 1.00 85.44 109 ALA A C 1
ATOM 822 O O . ALA A 1 109 ? -15.079 2.790 6.475 1.00 85.44 109 ALA A O 1
ATOM 823 N N . ARG A 1 110 ? -16.376 4.320 7.490 1.00 84.88 110 ARG A N 1
ATOM 824 C CA . ARG A 1 110 ? -15.545 4.398 8.695 1.00 84.88 110 ARG A CA 1
ATOM 825 C C . ARG A 1 110 ? -15.591 3.053 9.446 1.00 84.88 110 ARG A C 1
ATOM 827 O O . ARG A 1 110 ? -16.697 2.596 9.737 1.00 84.88 110 ARG A O 1
ATOM 834 N N . PRO A 1 111 ? -14.438 2.447 9.782 1.00 84.44 111 PRO A N 1
ATOM 835 C CA . PRO A 1 111 ? -14.392 1.225 10.583 1.00 84.44 111 PRO A CA 1
ATOM 836 C C . PRO A 1 111 ? -15.040 1.411 11.959 1.00 84.44 111 PRO A C 1
ATOM 838 O O . PRO A 1 111 ? -15.003 2.509 12.522 1.00 84.44 111 PRO A O 1
ATOM 841 N N . ALA A 1 112 ? -15.614 0.333 12.497 1.00 81.38 112 ALA A N 1
ATOM 842 C CA . ALA A 1 112 ? -16.307 0.349 13.786 1.00 81.38 112 ALA A CA 1
ATOM 843 C C . ALA A 1 112 ? -15.347 0.580 14.962 1.00 81.38 112 ALA A C 1
ATOM 845 O O . ALA A 1 112 ? -15.681 1.285 15.913 1.00 81.38 112 ALA A O 1
ATOM 846 N N . ASN A 1 113 ? -14.144 0.015 14.878 1.00 83.81 113 ASN A N 1
ATOM 847 C CA . ASN A 1 113 ? -13.083 0.180 15.861 1.00 83.81 113 ASN A CA 1
ATOM 848 C C . ASN A 1 113 ? -11.727 0.392 15.157 1.00 83.81 113 ASN A C 1
ATOM 850 O O . ASN A 1 113 ? -11.590 0.250 13.939 1.00 83.81 113 ASN A O 1
ATOM 854 N N . ALA A 1 114 ? -10.716 0.778 15.934 1.00 83.12 114 ALA A N 1
ATOM 855 C CA . ALA A 1 114 ? -9.382 1.058 15.413 1.00 83.12 114 ALA A CA 1
ATOM 856 C C . ALA A 1 114 ? -8.577 -0.211 15.055 1.00 83.12 114 ALA A C 1
ATOM 858 O O . ALA A 1 114 ? -7.644 -0.110 14.262 1.00 83.12 114 ALA A O 1
ATOM 859 N N . GLU A 1 115 ? -8.946 -1.387 15.578 1.00 88.00 115 GLU A N 1
ATOM 860 C CA . GLU A 1 115 ? -8.342 -2.671 15.194 1.00 88.00 115 GLU A CA 1
ATOM 861 C C . GLU A 1 115 ? -8.732 -3.051 13.756 1.00 88.00 115 GLU A C 1
ATOM 863 O O . GLU A 1 115 ? -7.851 -3.276 12.927 1.00 88.00 115 GLU A O 1
ATOM 868 N N . ASP A 1 116 ? -10.022 -3.006 13.415 1.00 90.31 116 ASP A N 1
ATOM 869 C CA . ASP A 1 116 ? -10.520 -3.228 12.052 1.00 90.31 116 ASP A CA 1
ATOM 870 C C . ASP A 1 116 ? -9.877 -2.237 11.076 1.00 90.31 116 ASP A C 1
ATOM 872 O O . ASP A 1 116 ? -9.426 -2.611 9.995 1.00 90.31 116 ASP A O 1
ATOM 876 N N . GLY A 1 117 ? -9.772 -0.966 11.482 1.00 90.31 117 GLY A N 1
ATOM 877 C CA . GLY A 1 117 ? -9.091 0.061 10.697 1.00 90.31 117 GLY A CA 1
ATOM 878 C C . GLY A 1 117 ? -7.617 -0.257 10.435 1.00 90.31 117 GLY A C 1
ATOM 879 O O . GLY A 1 117 ? -7.134 -0.014 9.330 1.00 90.31 117 GLY A O 1
ATOM 880 N N . ALA A 1 118 ? -6.911 -0.837 11.408 1.00 91.94 118 ALA A N 1
ATOM 881 C CA . ALA A 1 118 ? -5.521 -1.249 11.244 1.00 91.94 118 ALA A CA 1
ATOM 882 C C . ALA A 1 118 ? -5.377 -2.444 10.299 1.00 91.94 118 ALA A C 1
ATOM 884 O O . ALA A 1 118 ? -4.492 -2.432 9.448 1.00 91.94 118 ALA A O 1
ATOM 885 N N . TYR A 1 119 ? -6.248 -3.452 10.396 1.00 94.44 119 TYR A N 1
ATOM 886 C CA . TYR A 1 119 ? -6.214 -4.587 9.469 1.00 94.44 119 TYR A CA 1
ATOM 887 C C . TYR A 1 119 ? -6.593 -4.184 8.045 1.00 94.44 119 TYR A C 1
ATOM 889 O O . TYR A 1 119 ? -5.964 -4.649 7.096 1.00 94.44 119 TYR A O 1
ATOM 897 N N . ILE A 1 120 ? -7.569 -3.285 7.881 1.00 94.69 120 ILE A N 1
ATOM 898 C CA . ILE A 1 120 ? -7.916 -2.725 6.571 1.00 94.69 120 ILE A CA 1
ATOM 899 C C . ILE A 1 120 ? -6.721 -1.972 5.987 1.00 94.69 120 ILE A C 1
ATOM 901 O O . ILE A 1 120 ? -6.387 -2.206 4.829 1.00 94.69 120 ILE A O 1
ATOM 905 N N . ALA A 1 121 ? -6.049 -1.128 6.776 1.00 94.12 121 ALA A N 1
ATOM 906 C CA . ALA A 1 121 ? -4.843 -0.421 6.344 1.00 94.12 121 ALA A CA 1
ATOM 907 C C . ALA A 1 121 ? -3.685 -1.383 6.019 1.00 94.12 121 ALA A C 1
ATOM 909 O O . ALA A 1 121 ? -2.954 -1.164 5.067 1.00 94.12 121 ALA A O 1
ATOM 910 N N . LEU A 1 122 ? -3.535 -2.490 6.749 1.00 96.94 122 LEU A N 1
ATOM 911 C CA . LEU A 1 122 ? -2.493 -3.490 6.490 1.00 96.94 122 LEU A CA 1
ATOM 912 C C . LEU A 1 122 ? -2.749 -4.320 5.218 1.00 96.94 122 LEU A C 1
ATOM 914 O O . LEU A 1 122 ? -1.806 -4.821 4.601 1.00 96.94 122 LEU A O 1
ATOM 918 N N . ALA A 1 123 ? -4.009 -4.473 4.810 1.00 97.56 123 ALA A N 1
ATOM 919 C CA . ALA A 1 123 ? -4.380 -5.328 3.688 1.00 97.56 123 ALA A CA 1
ATOM 920 C C . ALA A 1 123 ? -3.792 -4.868 2.344 1.00 97.56 123 ALA A C 1
ATOM 922 O O . ALA A 1 123 ? -3.405 -5.716 1.537 1.00 97.56 123 ALA A O 1
ATOM 923 N N . GLY A 1 124 ? -3.682 -3.555 2.115 1.00 96.94 124 GLY A N 1
ATOM 924 C CA . GLY A 1 124 ? -3.055 -3.006 0.909 1.00 96.94 124 GLY A CA 1
ATOM 925 C C . GLY A 1 124 ? -1.569 -3.362 0.805 1.00 96.94 124 GLY A C 1
ATOM 926 O O . GLY A 1 124 ? -1.179 -4.051 -0.145 1.00 96.94 124 GLY A O 1
ATOM 927 N N . PRO A 1 125 ? -0.742 -3.005 1.806 1.00 97.62 125 PRO A N 1
ATOM 928 C CA . PRO A 1 125 ? 0.659 -3.407 1.894 1.00 97.62 125 PRO A CA 1
ATOM 929 C C . PRO A 1 125 ? 0.894 -4.915 1.776 1.00 97.62 125 PRO A C 1
ATOM 931 O O . PRO A 1 125 ? 1.828 -5.333 1.093 1.00 97.62 125 PRO A O 1
ATOM 934 N N . LEU A 1 126 ? 0.043 -5.750 2.383 1.00 98.25 126 LEU A N 1
ATOM 935 C CA . LEU A 1 126 ? 0.145 -7.209 2.267 1.00 98.25 126 LEU A CA 1
ATOM 936 C C . LEU A 1 126 ? -0.122 -7.704 0.841 1.00 98.25 126 LEU A C 1
ATOM 938 O O . LEU A 1 126 ? 0.631 -8.539 0.334 1.00 98.25 126 LEU A O 1
ATOM 942 N N . ALA A 1 127 ? -1.161 -7.189 0.178 1.00 98.25 127 ALA A N 1
ATOM 943 C CA . ALA A 1 127 ? -1.462 -7.538 -1.209 1.00 98.25 127 ALA A CA 1
ATOM 944 C C . ALA A 1 127 ? -0.320 -7.119 -2.146 1.00 98.25 127 ALA A C 1
ATOM 946 O O . ALA A 1 127 ? 0.122 -7.899 -2.993 1.00 98.25 127 ALA A O 1
ATOM 947 N N . GLY A 1 128 ? 0.219 -5.917 -1.945 1.00 97.69 128 GLY A N 1
ATOM 948 C CA . GLY A 1 128 ? 1.355 -5.415 -2.704 1.00 97.69 128 GLY A CA 1
ATOM 949 C C . GLY A 1 128 ? 2.673 -6.145 -2.417 1.00 97.69 128 GLY A C 1
ATOM 950 O O . GLY A 1 128 ? 3.460 -6.367 -3.338 1.00 97.69 128 GLY A O 1
ATOM 951 N N . MET A 1 129 ? 2.902 -6.604 -1.183 1.00 98.31 129 MET A N 1
ATOM 952 C CA . MET A 1 129 ? 4.020 -7.494 -0.844 1.00 98.31 129 MET A CA 1
ATOM 953 C C . MET A 1 129 ? 3.884 -8.851 -1.545 1.00 98.31 129 MET A C 1
ATOM 955 O O . MET A 1 129 ? 4.862 -9.355 -2.093 1.00 98.31 129 MET A O 1
ATOM 959 N N . GLY A 1 130 ? 2.678 -9.426 -1.578 1.00 98.31 130 GLY A N 1
ATOM 960 C CA . GLY A 1 130 ? 2.402 -10.664 -2.310 1.00 98.31 130 GLY A CA 1
ATOM 961 C C . GLY A 1 130 ? 2.672 -10.524 -3.811 1.00 98.31 130 GLY A C 1
ATOM 962 O O . GLY A 1 130 ? 3.337 -11.376 -4.401 1.00 98.31 130 GLY A O 1
ATOM 963 N N . LEU A 1 131 ? 2.236 -9.414 -4.417 1.00 98.25 131 LEU A N 1
ATOM 964 C CA . LEU A 1 131 ? 2.549 -9.095 -5.811 1.00 98.25 131 LEU A CA 1
ATOM 965 C C . LEU A 1 131 ? 4.058 -8.915 -6.028 1.00 98.25 131 LEU A C 1
ATOM 967 O O . LEU A 1 131 ? 4.606 -9.465 -6.981 1.00 98.25 131 LEU A O 1
ATOM 971 N N . ALA A 1 132 ? 4.737 -8.187 -5.138 1.00 97.88 132 ALA A N 1
ATOM 972 C CA . ALA A 1 132 ? 6.180 -7.982 -5.209 1.00 97.88 132 ALA A CA 1
ATOM 973 C C . ALA A 1 132 ? 6.940 -9.316 -5.168 1.00 97.88 132 ALA A C 1
ATOM 975 O O . ALA A 1 132 ? 7.833 -9.539 -5.983 1.00 97.88 132 ALA A O 1
ATOM 976 N N . ALA A 1 133 ? 6.541 -10.228 -4.276 1.00 98.12 133 ALA A N 1
ATOM 977 C CA . ALA A 1 133 ? 7.123 -11.560 -4.170 1.00 98.12 133 ALA A CA 1
ATOM 978 C C . ALA A 1 133 ? 6.888 -12.386 -5.443 1.00 98.12 133 ALA A C 1
ATOM 980 O O . ALA A 1 133 ? 7.831 -12.980 -5.960 1.00 98.12 133 ALA A O 1
ATOM 981 N N . ALA A 1 134 ? 5.670 -12.373 -5.994 1.00 98.06 134 ALA A N 1
ATOM 982 C CA . ALA A 1 134 ? 5.354 -13.071 -7.240 1.00 98.06 134 ALA A CA 1
ATOM 983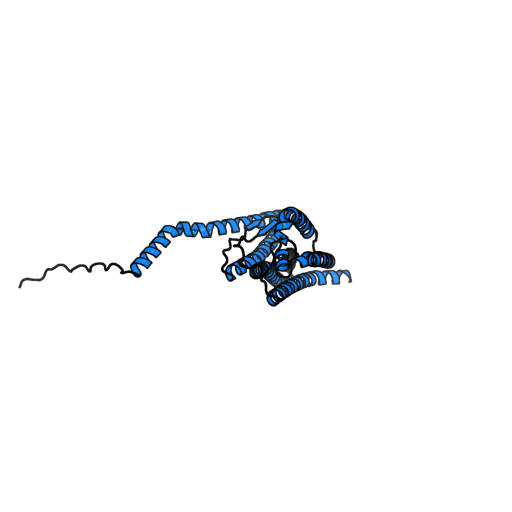 C C . ALA A 1 134 ? 6.193 -12.546 -8.419 1.00 98.06 134 ALA A C 1
ATOM 985 O O . ALA A 1 134 ? 6.804 -13.331 -9.145 1.00 98.06 134 ALA A O 1
ATOM 986 N N . CYS A 1 135 ? 6.285 -11.223 -8.574 1.00 97.69 135 CYS A N 1
ATOM 987 C CA . CYS A 1 135 ? 7.126 -10.592 -9.588 1.00 97.69 135 CYS A CA 1
ATOM 988 C C . CYS A 1 135 ? 8.611 -10.910 -9.374 1.00 97.69 135 CYS A C 1
ATOM 990 O O . CYS A 1 135 ? 9.307 -11.201 -10.341 1.00 97.69 135 CYS A O 1
ATOM 992 N N . LEU A 1 136 ? 9.101 -10.927 -8.129 1.00 96.56 136 LEU A N 1
ATOM 993 C CA . LEU A 1 136 ? 10.487 -11.292 -7.830 1.00 96.56 136 LEU A CA 1
ATOM 994 C C . LEU A 1 136 ? 10.766 -12.735 -8.255 1.00 96.56 136 LEU A C 1
ATOM 996 O O . LEU A 1 136 ? 11.750 -12.990 -8.943 1.00 96.56 136 LEU A O 1
ATOM 1000 N N . THR A 1 137 ? 9.895 -13.679 -7.896 1.00 96.94 137 THR A N 1
ATOM 1001 C CA . THR A 1 137 ? 10.032 -15.083 -8.304 1.00 96.94 137 THR A CA 1
ATOM 1002 C C . THR A 1 137 ? 10.057 -15.217 -9.825 1.00 96.94 137 THR A C 1
ATOM 1004 O O . THR A 1 137 ? 10.926 -15.906 -10.358 1.00 96.94 137 THR A O 1
ATOM 1007 N N . MET A 1 138 ? 9.169 -14.515 -10.533 1.00 96.62 138 MET A N 1
ATOM 1008 C CA . MET A 1 138 ? 9.153 -14.506 -11.998 1.00 96.62 138 MET A CA 1
ATOM 1009 C C . MET A 1 138 ? 10.423 -13.889 -12.590 1.00 96.62 138 MET A C 1
ATOM 1011 O O . MET A 1 138 ? 10.985 -14.450 -13.529 1.00 96.62 138 MET A O 1
ATOM 1015 N N . GLY A 1 139 ? 10.916 -12.781 -12.036 1.00 94.94 139 GLY A N 1
ATOM 1016 C CA . GLY A 1 139 ? 12.150 -12.129 -12.481 1.00 94.94 139 GLY A CA 1
ATOM 1017 C C . GLY A 1 139 ? 13.382 -13.002 -12.277 1.00 94.94 139 GLY A C 1
ATOM 1018 O O . GLY A 1 139 ? 14.215 -13.104 -13.172 1.00 94.94 139 GLY A O 1
ATOM 1019 N N . LEU A 1 140 ? 13.458 -13.710 -11.149 1.00 93.12 140 LEU A N 1
ATOM 1020 C CA . LEU A 1 140 ? 14.536 -14.660 -10.877 1.00 93.12 140 LEU A CA 1
ATOM 1021 C C . LEU A 1 140 ? 14.478 -15.893 -11.789 1.00 93.12 140 LEU A C 1
ATOM 1023 O O . LEU A 1 140 ? 15.527 -16.398 -12.174 1.00 93.12 140 LEU A O 1
ATOM 1027 N N . ALA A 1 141 ? 13.282 -16.374 -12.135 1.00 95.44 141 ALA A N 1
ATOM 1028 C CA . ALA A 1 141 ? 13.110 -17.556 -12.981 1.00 95.44 141 ALA A CA 1
ATOM 1029 C C . ALA A 1 141 ? 13.318 -17.270 -14.477 1.00 95.44 141 ALA A C 1
ATOM 1031 O O . ALA A 1 141 ? 13.824 -18.119 -15.205 1.00 95.44 141 ALA A O 1
ATOM 1032 N N . THR A 1 142 ? 12.897 -16.094 -14.946 1.00 95.50 142 THR A N 1
ATOM 1033 C CA . THR A 1 142 ? 12.916 -15.735 -16.376 1.00 95.50 142 THR A CA 1
ATOM 1034 C C . THR A 1 142 ? 14.112 -14.879 -16.773 1.00 95.50 142 THR A C 1
ATOM 1036 O O . THR A 1 142 ? 14.396 -14.758 -17.961 1.00 95.50 142 THR A O 1
ATOM 1039 N N . HIS A 1 143 ? 14.796 -14.270 -15.799 1.00 90.56 143 HIS A N 1
ATOM 1040 C CA . HIS A 1 143 ? 15.814 -13.238 -16.008 1.00 90.56 143 HIS A CA 1
ATOM 1041 C C . HIS A 1 143 ? 15.315 -12.016 -16.801 1.00 90.56 143 HIS A C 1
ATOM 1043 O O . HIS A 1 143 ? 16.125 -11.246 -17.315 1.00 90.56 143 HIS A O 1
ATOM 1049 N N . ASP A 1 144 ? 13.997 -11.808 -16.893 1.00 89.69 144 ASP A N 1
ATOM 1050 C CA . ASP A 1 144 ? 13.420 -10.645 -17.561 1.00 89.69 144 ASP A CA 1
ATOM 1051 C C . ASP A 1 144 ? 13.462 -9.419 -16.623 1.00 89.69 144 ASP A C 1
ATOM 1053 O O . ASP A 1 144 ? 12.854 -9.438 -15.539 1.00 89.69 144 ASP A O 1
ATOM 1057 N N . PRO A 1 145 ? 14.133 -8.321 -17.029 1.00 87.94 145 PRO A N 1
ATOM 1058 C CA . PRO A 1 145 ? 14.176 -7.081 -16.260 1.00 87.94 145 PRO A CA 1
ATOM 1059 C C . PRO A 1 145 ? 12.796 -6.492 -15.943 1.00 87.94 145 PRO A C 1
ATOM 1061 O O . PRO A 1 145 ? 12.663 -5.767 -14.959 1.00 87.94 145 PRO A O 1
ATOM 1064 N N . PHE A 1 146 ? 11.764 -6.792 -16.738 1.00 91.00 146 PHE A N 1
ATOM 1065 C CA . PHE A 1 146 ? 10.401 -6.318 -16.504 1.00 91.00 146 PHE A CA 1
ATOM 1066 C C . PHE A 1 146 ? 9.856 -6.774 -15.146 1.00 91.00 146 PHE A C 1
ATOM 1068 O O . PHE A 1 146 ? 9.342 -5.960 -14.381 1.00 91.00 146 PHE A O 1
ATOM 1075 N N . TRP A 1 147 ? 10.001 -8.060 -14.820 1.00 94.81 147 TRP A N 1
ATOM 1076 C CA . TRP A 1 147 ? 9.500 -8.622 -13.564 1.00 94.81 147 TRP A CA 1
ATOM 1077 C C . TRP A 1 147 ? 10.307 -8.140 -12.360 1.00 94.81 147 TRP A C 1
ATOM 1079 O O . TRP A 1 147 ? 9.729 -7.848 -11.316 1.00 94.81 147 TRP A O 1
ATOM 1089 N N . MET A 1 148 ? 11.624 -7.985 -12.522 1.00 92.75 148 MET A N 1
ATOM 1090 C CA . MET A 1 148 ? 12.494 -7.392 -11.500 1.00 92.75 148 MET A CA 1
ATOM 1091 C C . MET A 1 148 ? 12.093 -5.943 -11.199 1.00 92.75 148 MET A C 1
ATOM 1093 O O . MET A 1 148 ? 11.955 -5.565 -10.037 1.00 92.75 148 MET A O 1
ATOM 1097 N N . LEU A 1 149 ? 11.836 -5.147 -12.242 1.00 90.81 149 LEU A N 1
ATOM 1098 C CA . LEU A 1 149 ? 11.355 -3.774 -12.103 1.00 90.81 149 LEU A CA 1
ATOM 1099 C C . LEU A 1 149 ? 9.967 -3.726 -11.447 1.00 90.81 149 LEU A C 1
ATOM 1101 O O . LEU A 1 149 ? 9.733 -2.897 -10.572 1.00 90.81 149 LEU A O 1
ATOM 1105 N N . ALA A 1 150 ? 9.057 -4.628 -11.822 1.00 94.81 150 ALA A N 1
ATOM 1106 C CA . ALA A 1 150 ? 7.734 -4.720 -11.209 1.00 94.81 150 ALA A CA 1
ATOM 1107 C C . ALA A 1 150 ? 7.792 -5.111 -9.728 1.00 94.81 150 ALA A C 1
ATOM 1109 O O . ALA A 1 150 ? 7.068 -4.536 -8.915 1.00 94.81 150 ALA A O 1
ATOM 1110 N N . ALA A 1 151 ? 8.681 -6.038 -9.366 1.00 96.44 151 ALA A N 1
ATOM 1111 C CA . ALA A 1 151 ? 8.928 -6.417 -7.981 1.00 96.44 151 ALA A CA 1
ATOM 1112 C C . ALA A 1 151 ? 9.447 -5.230 -7.164 1.00 96.44 151 ALA A C 1
ATOM 1114 O O . ALA A 1 151 ? 8.913 -4.962 -6.090 1.00 96.44 151 ALA A O 1
ATOM 1115 N N . ASN A 1 152 ? 10.422 -4.494 -7.706 1.00 92.19 152 ASN A N 1
ATOM 1116 C CA . ASN A 1 152 ? 11.007 -3.318 -7.065 1.00 92.19 152 ASN A CA 1
ATOM 1117 C C . ASN A 1 152 ? 9.972 -2.208 -6.866 1.00 92.19 152 ASN A C 1
ATOM 1119 O O . ASN A 1 152 ? 9.779 -1.730 -5.755 1.00 92.19 152 ASN A O 1
ATOM 1123 N N . ILE A 1 153 ? 9.235 -1.838 -7.916 1.00 91.75 153 ILE A N 1
ATOM 1124 C CA . ILE A 1 153 ? 8.199 -0.800 -7.819 1.00 91.75 153 ILE A CA 1
ATOM 1125 C C . ILE A 1 153 ? 7.119 -1.213 -6.814 1.00 91.75 153 ILE A C 1
ATOM 1127 O O . ILE A 1 153 ? 6.694 -0.388 -6.006 1.00 91.75 153 ILE A O 1
ATOM 1131 N N . SER A 1 154 ? 6.706 -2.484 -6.814 1.00 95.81 154 SER A N 1
ATOM 1132 C CA . SER A 1 154 ? 5.745 -2.993 -5.836 1.00 95.81 154 SER A CA 1
ATOM 1133 C C . SER A 1 154 ? 6.291 -2.930 -4.415 1.00 95.81 154 SER A C 1
ATOM 1135 O O . SER A 1 154 ? 5.617 -2.409 -3.528 1.00 95.81 154 SER A O 1
ATOM 1137 N N . ALA A 1 155 ? 7.516 -3.390 -4.174 1.00 95.50 155 ALA A N 1
ATOM 1138 C CA . ALA A 1 155 ? 8.103 -3.354 -2.843 1.00 95.50 155 ALA A CA 1
ATOM 1139 C C . ALA A 1 155 ? 8.289 -1.913 -2.340 1.00 95.50 155 ALA A C 1
ATOM 1141 O O . ALA A 1 155 ? 7.833 -1.593 -1.242 1.00 95.50 155 ALA A O 1
ATOM 1142 N N . LEU A 1 156 ? 8.850 -1.022 -3.161 1.00 91.19 156 LEU A N 1
ATOM 1143 C CA . LEU A 1 156 ? 9.041 0.392 -2.829 1.00 91.19 156 LEU A CA 1
ATOM 1144 C C . LEU A 1 156 ? 7.725 1.115 -2.537 1.00 91.19 156 LEU A C 1
ATOM 1146 O O . LEU A 1 156 ? 7.638 1.833 -1.544 1.00 91.19 156 LEU A O 1
ATOM 1150 N N . LEU A 1 157 ? 6.693 0.915 -3.359 1.00 92.00 157 LEU A N 1
ATOM 1151 C CA . LEU A 1 157 ? 5.391 1.555 -3.161 1.00 92.00 157 LEU A CA 1
ATOM 1152 C C . LEU A 1 157 ? 4.726 1.102 -1.858 1.00 92.00 157 LEU A C 1
ATOM 1154 O O . LEU A 1 157 ? 4.135 1.903 -1.138 1.00 92.00 157 LEU A O 1
ATOM 1158 N N . ASN A 1 158 ? 4.839 -0.179 -1.520 1.00 95.25 158 ASN A N 1
ATOM 1159 C CA . ASN A 1 158 ? 4.244 -0.699 -0.294 1.00 95.25 158 ASN A CA 1
ATOM 1160 C C . ASN A 1 158 ? 5.086 -0.357 0.943 1.00 95.25 158 ASN A C 1
ATOM 1162 O O . ASN A 1 158 ? 4.512 -0.080 1.990 1.00 95.25 158 ASN A O 1
ATOM 1166 N N . LEU A 1 159 ? 6.418 -0.267 0.832 1.00 92.94 159 LEU A N 1
ATOM 1167 C CA . LEU A 1 159 ? 7.271 0.305 1.884 1.00 92.94 159 LEU A CA 1
ATOM 1168 C C . LEU A 1 159 ? 6.908 1.760 2.142 1.00 92.94 159 LEU A C 1
ATOM 1170 O O . LEU A 1 159 ? 6.789 2.169 3.293 1.00 92.94 159 LEU A O 1
ATOM 1174 N N . PHE A 1 160 ? 6.696 2.518 1.068 1.00 89.38 160 PHE A N 1
ATOM 1175 C CA . PHE A 1 160 ? 6.251 3.895 1.129 1.00 89.38 160 PHE A CA 1
ATOM 1176 C C . PHE A 1 160 ? 4.935 4.015 1.907 1.00 89.38 160 PHE A C 1
ATOM 1178 O O . PHE A 1 160 ? 4.879 4.751 2.888 1.00 89.38 160 PHE A O 1
ATOM 1185 N N . ASN A 1 161 ? 3.910 3.235 1.549 1.00 91.25 161 ASN A N 1
ATOM 1186 C CA . ASN A 1 161 ? 2.628 3.237 2.263 1.00 91.25 161 ASN A CA 1
ATOM 1187 C C . ASN A 1 161 ? 2.730 2.723 3.704 1.00 91.25 161 ASN A C 1
ATOM 1189 O O . ASN A 1 161 ? 1.932 3.116 4.549 1.00 91.25 161 ASN A O 1
ATOM 1193 N N . MET A 1 162 ? 3.739 1.914 4.024 1.00 92.94 162 MET A N 1
ATOM 1194 C CA . MET A 1 162 ? 4.026 1.479 5.390 1.00 92.94 162 MET A CA 1
ATOM 1195 C C . MET A 1 162 ? 4.744 2.540 6.232 1.00 92.94 162 MET A C 1
ATOM 1197 O O . MET A 1 162 ? 4.965 2.298 7.413 1.00 92.94 162 MET A O 1
ATOM 1201 N N . ALA A 1 163 ? 5.092 3.716 5.699 1.00 89.88 163 ALA A N 1
ATOM 1202 C CA . ALA A 1 163 ? 5.667 4.777 6.519 1.00 89.88 163 ALA A CA 1
ATOM 1203 C C . ALA A 1 163 ? 4.690 5.191 7.647 1.00 89.88 163 ALA A C 1
ATOM 1205 O O . ALA A 1 163 ? 3.485 5.328 7.411 1.00 89.88 163 ALA A O 1
ATOM 1206 N N . PRO A 1 164 ? 5.176 5.430 8.881 1.00 88.56 164 PRO A N 1
ATOM 1207 C CA . PRO A 1 164 ? 4.336 5.680 10.055 1.00 88.56 164 PRO A CA 1
ATOM 1208 C C . PRO A 1 164 ? 3.816 7.130 10.106 1.00 88.56 164 PRO A C 1
ATOM 1210 O O . PRO A 1 164 ? 3.970 7.828 11.105 1.00 88.56 164 PRO A O 1
ATOM 1213 N N . VAL A 1 165 ? 3.212 7.609 9.017 1.00 82.88 165 VAL A N 1
ATOM 1214 C CA . VAL A 1 165 ? 2.751 8.993 8.834 1.00 82.88 165 VAL A CA 1
ATOM 1215 C C . VAL A 1 165 ? 1.372 8.991 8.175 1.00 82.88 165 VAL A C 1
ATOM 1217 O O . VAL A 1 165 ? 1.125 8.221 7.259 1.00 82.88 165 VAL A O 1
ATOM 1220 N N . LEU A 1 166 ? 0.454 9.849 8.626 1.00 80.38 166 LEU A N 1
ATOM 1221 C CA . LEU A 1 166 ? -0.815 10.084 7.920 1.00 80.38 166 LEU A CA 1
ATOM 1222 C C . LEU A 1 166 ? -0.592 10.909 6.662 1.00 80.38 166 LEU A C 1
ATOM 1224 O O . LEU A 1 166 ? 0.128 11.884 6.778 1.00 80.38 166 LEU A O 1
ATOM 1228 N N . PRO A 1 167 ? -1.265 10.647 5.531 1.00 80.25 167 PRO A N 1
ATOM 1229 C CA . PRO A 1 167 ? -2.422 9.763 5.362 1.00 80.25 167 PRO A CA 1
ATOM 1230 C C . PRO A 1 167 ? -2.093 8.305 5.000 1.00 80.25 167 PRO A C 1
ATOM 1232 O O . PRO A 1 167 ? -3.007 7.563 4.661 1.00 80.25 167 PRO A O 1
ATOM 1235 N N . LEU A 1 168 ? -0.827 7.891 5.068 1.00 87.44 168 LEU A N 1
ATOM 1236 C CA . LEU A 1 168 ? -0.381 6.562 4.645 1.00 87.44 168 LEU A CA 1
ATOM 1237 C C . LEU A 1 168 ? -0.878 5.459 5.591 1.00 87.44 168 LEU A C 1
ATOM 1239 O O . LEU A 1 168 ? -1.171 5.700 6.773 1.00 87.44 168 LEU A O 1
ATOM 1243 N N . ASP A 1 169 ? -0.940 4.232 5.075 1.00 91.88 169 ASP A N 1
ATOM 1244 C CA . ASP A 1 169 ? -1.443 3.066 5.805 1.00 91.88 169 ASP A CA 1
ATOM 1245 C C . ASP A 1 169 ? -0.666 2.808 7.088 1.00 91.88 169 ASP A C 1
ATOM 1247 O O . ASP A 1 169 ? -1.260 2.594 8.146 1.00 91.88 169 ASP A O 1
ATOM 1251 N N . GLY A 1 170 ? 0.662 2.902 7.026 1.00 89.75 170 GLY A N 1
ATOM 1252 C CA . GLY A 1 170 ? 1.551 2.685 8.156 1.00 89.75 170 GLY A CA 1
ATOM 1253 C C . GLY A 1 170 ? 1.243 3.611 9.319 1.00 89.75 170 GLY A C 1
ATOM 1254 O O . GLY A 1 170 ? 1.221 3.171 10.467 1.00 89.75 170 GLY A O 1
ATOM 1255 N N . GLY A 1 171 ? 0.891 4.869 9.043 1.00 86.94 171 GLY A N 1
ATOM 1256 C CA . GLY A 1 171 ? 0.414 5.791 10.066 1.00 86.94 171 GLY A CA 1
ATOM 1257 C C . GLY A 1 171 ? -0.845 5.270 10.759 1.00 86.94 171 GLY A C 1
ATOM 1258 O O . GLY A 1 171 ? -0.945 5.327 11.987 1.00 86.94 171 GLY A O 1
ATOM 1259 N N . SER A 1 172 ? -1.812 4.767 9.991 1.00 86.75 172 SER A N 1
ATOM 1260 C CA . SER A 1 172 ? -3.073 4.221 10.511 1.00 86.75 172 SER A CA 1
ATOM 1261 C C . SER A 1 172 ? -2.889 2.931 11.306 1.00 86.75 172 SER A C 1
ATOM 1263 O O . SER A 1 172 ? -3.479 2.803 12.380 1.00 86.75 172 SER A O 1
ATOM 1265 N N . ILE A 1 173 ? -2.011 2.038 10.854 1.00 91.19 173 ILE A N 1
ATOM 1266 C CA . ILE A 1 173 ? -1.662 0.795 11.551 1.00 91.19 173 ILE A CA 1
ATOM 1267 C C . ILE A 1 173 ? -0.964 1.108 12.880 1.00 91.19 173 ILE A C 1
ATOM 1269 O O . ILE A 1 173 ? -1.352 0.616 13.939 1.00 91.19 173 ILE A O 1
ATOM 1273 N N . ILE A 1 174 ? 0.042 1.983 12.846 1.00 87.38 174 ILE A N 1
ATOM 1274 C CA . ILE A 1 174 ? 0.872 2.307 14.007 1.00 87.38 174 ILE A CA 1
ATOM 1275 C C . ILE A 1 174 ? 0.085 3.030 15.107 1.00 87.38 174 ILE A C 1
ATOM 1277 O O . ILE A 1 174 ? 0.298 2.759 16.293 1.00 87.38 174 ILE A O 1
ATOM 1281 N N . ARG A 1 175 ? -0.878 3.889 14.747 1.00 82.31 175 ARG A N 1
ATOM 1282 C CA . ARG A 1 175 ? -1.770 4.503 15.744 1.00 82.31 175 ARG A CA 1
ATOM 1283 C C . ARG A 1 175 ? -2.598 3.469 16.504 1.00 82.31 175 ARG A C 1
ATOM 1285 O O . ARG A 1 175 ? -2.824 3.668 17.692 1.00 82.31 175 ARG A O 1
ATOM 1292 N N . ALA A 1 176 ? -3.009 2.374 15.864 1.00 84.88 176 ALA A N 1
ATOM 1293 C CA . ALA A 1 176 ? -3.745 1.308 16.541 1.00 84.88 176 ALA A CA 1
ATOM 1294 C C . ALA A 1 176 ? -2.874 0.518 17.534 1.00 84.88 176 ALA A C 1
ATOM 1296 O O . ALA A 1 176 ? -3.380 0.013 18.533 1.00 84.88 176 ALA A O 1
ATOM 1297 N N . VAL A 1 177 ? -1.558 0.443 17.303 1.00 84.94 177 VAL A N 1
ATOM 1298 C CA . VAL A 1 177 ? -0.615 -0.185 18.242 1.00 84.94 177 VAL A CA 1
ATOM 1299 C C . VAL A 1 177 ? -0.436 0.694 19.478 1.00 84.94 177 VAL A C 1
ATOM 1301 O O . VAL A 1 177 ? -0.716 0.264 20.598 1.00 84.94 177 VAL A O 1
ATOM 1304 N N . TRP A 1 178 ? 0.028 1.931 19.285 1.00 81.00 178 TRP A N 1
ATOM 1305 C CA . TRP A 1 178 ? 0.205 2.911 20.356 1.00 81.00 178 TRP A CA 1
ATOM 1306 C C . TRP A 1 178 ? 0.437 4.305 19.749 1.00 81.00 178 TRP A C 1
ATOM 1308 O O . TRP A 1 178 ? 1.514 4.541 19.217 1.00 81.00 178 TRP A O 1
ATOM 1318 N N . PRO A 1 179 ? -0.503 5.267 19.819 1.00 70.88 179 PRO A N 1
ATOM 1319 C CA . PRO A 1 179 ? -0.377 6.541 19.096 1.00 70.88 179 PRO A CA 1
ATOM 1320 C C . PRO A 1 179 ? 0.940 7.322 19.312 1.00 70.88 179 PRO A C 1
ATOM 1322 O O . PRO A 1 179 ? 1.497 7.806 18.324 1.00 70.88 179 PRO A O 1
ATOM 1325 N N . PRO A 1 180 ? 1.511 7.404 20.534 1.00 75.88 180 PRO A N 1
ATOM 1326 C CA . PRO A 1 180 ? 2.813 8.038 20.766 1.00 75.88 180 PRO A CA 1
ATOM 1327 C C . PRO A 1 180 ? 3.998 7.356 20.070 1.00 75.88 180 PRO A C 1
ATOM 1329 O O . PRO A 1 180 ? 5.027 7.998 19.860 1.00 75.88 180 PRO A O 1
ATOM 1332 N N . ILE A 1 181 ? 3.876 6.082 19.678 1.00 79.50 181 ILE A N 1
ATOM 1333 C CA . ILE A 1 181 ? 4.974 5.327 19.062 1.00 79.50 181 ILE A CA 1
ATOM 1334 C C . ILE A 1 181 ? 5.409 5.928 17.724 1.00 79.50 181 ILE A C 1
ATOM 1336 O O . ILE A 1 181 ? 6.539 5.698 17.317 1.00 79.50 181 ILE A O 1
ATOM 1340 N N . VAL A 1 182 ? 4.569 6.738 17.062 1.00 77.31 182 VAL A N 1
ATOM 1341 C CA . VAL A 1 182 ? 4.919 7.447 15.818 1.00 77.31 182 VAL A CA 1
ATOM 1342 C C . VAL A 1 182 ? 6.198 8.272 15.982 1.00 77.31 182 VAL A C 1
ATOM 1344 O O . VAL A 1 182 ? 7.032 8.284 15.079 1.00 77.31 182 VAL A O 1
ATOM 1347 N N . VAL A 1 183 ? 6.400 8.891 17.152 1.00 76.31 183 VAL A N 1
ATOM 1348 C CA . VAL A 1 183 ? 7.594 9.702 17.462 1.00 76.31 183 VAL A CA 1
ATOM 1349 C C . VAL A 1 183 ? 8.878 8.871 17.402 1.00 76.31 183 VAL A C 1
ATOM 1351 O O . VAL A 1 183 ? 9.935 9.399 17.078 1.00 76.31 183 VAL A O 1
ATOM 1354 N N . ILE A 1 184 ? 8.787 7.569 17.678 1.00 82.12 184 ILE A N 1
ATOM 1355 C CA . ILE A 1 184 ? 9.912 6.628 17.649 1.00 82.12 184 ILE A CA 1
ATOM 1356 C C . ILE A 1 184 ? 9.978 5.911 16.293 1.00 82.12 184 ILE A C 1
ATOM 1358 O O . ILE A 1 184 ? 11.043 5.792 15.691 1.00 82.12 184 ILE A O 1
ATOM 1362 N N . ALA A 1 185 ? 8.832 5.454 15.788 1.00 82.06 185 ALA A N 1
ATOM 1363 C CA . ALA A 1 185 ? 8.721 4.678 14.562 1.00 82.06 185 ALA A CA 1
ATOM 1364 C C . ALA A 1 185 ? 9.153 5.479 13.329 1.00 82.06 185 ALA A C 1
ATOM 1366 O O . ALA A 1 185 ? 9.801 4.917 12.450 1.00 82.06 185 ALA A O 1
ATOM 1367 N N . LEU A 1 186 ? 8.834 6.776 13.257 1.00 83.38 186 LEU A N 1
ATOM 1368 C CA . LEU A 1 186 ? 9.184 7.612 12.109 1.00 83.38 186 LEU A CA 1
ATOM 1369 C C . LEU A 1 186 ? 10.703 7.809 11.956 1.00 83.38 186 LEU A C 1
ATOM 1371 O O . LEU A 1 186 ? 11.210 7.509 10.875 1.00 83.38 186 LEU A O 1
ATOM 1375 N N . PRO A 1 187 ? 11.464 8.226 12.990 1.00 83.69 187 PRO A N 1
ATOM 1376 C CA . PRO A 1 187 ? 12.923 8.268 12.903 1.00 83.69 187 PRO A CA 1
ATOM 1377 C C . PRO A 1 187 ? 13.548 6.921 12.538 1.00 83.69 187 PRO A C 1
ATOM 1379 O O . PRO A 1 187 ? 14.426 6.876 11.680 1.00 83.69 187 PRO A O 1
ATOM 1382 N N . ILE A 1 188 ? 13.077 5.820 13.137 1.00 85.62 188 ILE A N 1
ATOM 1383 C CA . ILE A 1 188 ? 13.576 4.474 12.814 1.00 85.62 188 ILE A CA 1
ATOM 1384 C C . ILE A 1 188 ? 13.318 4.150 11.342 1.00 85.62 188 ILE A C 1
ATOM 1386 O O . ILE A 1 188 ? 14.227 3.702 10.649 1.00 85.62 188 ILE A O 1
ATOM 1390 N N . PHE A 1 189 ? 12.108 4.413 10.849 1.00 85.62 189 PHE A N 1
ATOM 1391 C CA . PHE A 1 189 ? 11.755 4.194 9.452 1.00 85.62 189 PHE A CA 1
ATOM 1392 C C . PHE A 1 189 ? 12.650 5.012 8.512 1.00 85.62 189 PHE A C 1
ATOM 1394 O O . PHE A 1 189 ? 13.148 4.472 7.531 1.00 85.62 189 PHE A O 1
ATOM 1401 N N . ILE A 1 190 ? 12.920 6.283 8.833 1.00 83.12 190 ILE A N 1
ATOM 1402 C CA . ILE A 1 190 ? 13.825 7.142 8.054 1.00 83.12 190 ILE A CA 1
ATOM 1403 C C . ILE A 1 190 ? 15.247 6.572 8.041 1.00 83.12 190 ILE A C 1
ATOM 1405 O O . ILE A 1 190 ? 15.849 6.482 6.975 1.00 83.12 190 ILE A O 1
ATOM 1409 N N . ILE A 1 191 ? 15.777 6.155 9.195 1.00 84.31 191 ILE A N 1
ATOM 1410 C CA . ILE A 1 191 ? 17.113 5.547 9.286 1.00 84.31 191 ILE A CA 1
ATOM 1411 C C . ILE A 1 191 ? 17.177 4.285 8.425 1.00 84.31 191 ILE A C 1
ATOM 1413 O O . ILE A 1 191 ? 18.081 4.153 7.605 1.00 84.31 191 ILE A O 1
ATOM 1417 N N . VAL A 1 192 ? 16.201 3.384 8.556 1.00 84.06 192 VAL A N 1
ATOM 1418 C CA . VAL A 1 192 ? 16.124 2.161 7.745 1.00 84.06 192 VAL A CA 1
ATOM 1419 C C . VAL A 1 192 ? 16.043 2.498 6.259 1.00 84.06 192 VAL A C 1
ATOM 1421 O O . VAL A 1 192 ? 16.745 1.885 5.462 1.00 84.06 192 VAL A O 1
ATOM 1424 N N . ALA A 1 193 ? 15.247 3.495 5.881 1.00 81.88 193 ALA A N 1
ATOM 1425 C CA . ALA A 1 193 ? 15.091 3.904 4.495 1.00 81.88 193 ALA A CA 1
ATOM 1426 C C . ALA A 1 193 ? 16.378 4.523 3.911 1.00 81.88 193 ALA A C 1
ATOM 1428 O O . ALA A 1 193 ? 16.699 4.255 2.756 1.00 81.88 193 ALA A O 1
ATOM 1429 N N . ILE A 1 194 ? 17.154 5.275 4.706 1.00 79.88 194 ILE A N 1
ATOM 1430 C CA . ILE A 1 194 ? 18.498 5.750 4.328 1.00 79.88 194 ILE A CA 1
ATOM 1431 C C . ILE A 1 194 ? 19.443 4.563 4.125 1.00 79.88 194 ILE A C 1
ATOM 1433 O O . ILE A 1 194 ? 20.105 4.471 3.093 1.00 79.88 194 ILE A O 1
ATOM 1437 N N . LEU A 1 195 ? 19.500 3.648 5.097 1.00 79.38 195 LEU A N 1
ATOM 1438 C CA . LEU A 1 195 ? 20.395 2.488 5.054 1.00 79.38 195 LEU A CA 1
ATOM 1439 C C . LEU A 1 195 ? 20.067 1.549 3.887 1.00 79.38 195 LEU A C 1
ATOM 1441 O O . LEU A 1 195 ? 20.974 0.992 3.276 1.00 79.38 195 LEU A O 1
ATOM 1445 N N . ALA A 1 196 ? 18.785 1.410 3.552 1.00 76.81 196 ALA A N 1
ATOM 1446 C CA . ALA A 1 196 ? 18.303 0.632 2.416 1.00 76.81 196 ALA A CA 1
ATOM 1447 C C . ALA A 1 196 ? 18.327 1.407 1.083 1.00 76.81 196 ALA A C 1
ATOM 1449 O O . ALA A 1 196 ? 17.855 0.881 0.081 1.00 76.81 196 ALA A O 1
ATOM 1450 N N . GLN A 1 197 ? 18.864 2.637 1.059 1.00 78.25 197 GLN A N 1
ATOM 1451 C CA . GLN A 1 197 ? 18.953 3.497 -0.131 1.00 78.25 197 GLN A CA 1
ATOM 1452 C C . GLN A 1 197 ? 17.608 3.701 -0.847 1.00 78.25 197 GLN A C 1
ATOM 1454 O O . GLN A 1 197 ? 17.550 3.864 -2.067 1.00 78.25 197 GLN A O 1
ATOM 1459 N N . LEU A 1 198 ? 16.508 3.704 -0.091 1.00 77.81 198 LEU A N 1
ATOM 1460 C CA . LEU A 1 198 ? 15.183 3.932 -0.652 1.00 77.81 198 LEU A CA 1
ATOM 1461 C C . LEU A 1 198 ? 15.105 5.365 -1.205 1.00 77.81 198 LEU A C 1
ATOM 1463 O O . LEU A 1 198 ? 15.742 6.273 -0.664 1.00 77.81 198 LEU A O 1
ATOM 1467 N N . PRO A 1 199 ? 14.309 5.627 -2.253 1.00 70.31 199 PRO A N 1
ATOM 1468 C CA . PRO A 1 199 ? 14.072 6.988 -2.714 1.00 70.31 199 PRO A CA 1
ATOM 1469 C C . PRO A 1 199 ? 13.305 7.770 -1.633 1.00 70.31 199 PRO A C 1
ATOM 1471 O O . PRO A 1 199 ? 12.085 7.687 -1.528 1.00 70.31 199 PRO A O 1
ATOM 1474 N N . LEU A 1 200 ? 14.031 8.528 -0.802 1.00 63.97 200 LEU A N 1
ATOM 1475 C CA . LEU A 1 200 ? 13.491 9.251 0.361 1.00 63.97 200 LEU A CA 1
ATOM 1476 C C . LEU A 1 200 ? 12.716 10.520 -0.000 1.00 63.97 200 LEU A C 1
ATOM 1478 O O . LEU A 1 200 ? 11.944 11.014 0.817 1.00 63.97 200 LEU A O 1
ATOM 1482 N N . LEU A 1 201 ? 12.921 11.072 -1.200 1.00 58.03 201 LEU A N 1
ATOM 1483 C CA . LEU A 1 201 ? 12.345 12.359 -1.598 1.00 58.03 201 LEU A CA 1
ATOM 1484 C C . LEU A 1 201 ? 10.800 12.364 -1.555 1.00 58.03 201 LEU A C 1
ATOM 1486 O O . LEU A 1 201 ? 10.245 13.272 -0.938 1.00 58.03 201 LEU A O 1
ATOM 1490 N N . PRO A 1 202 ? 10.075 11.363 -2.100 1.00 62.00 202 PRO A N 1
ATOM 1491 C CA . PRO A 1 202 ? 8.618 11.299 -1.964 1.00 62.00 202 PRO A CA 1
ATOM 1492 C C . PRO A 1 202 ? 8.165 11.175 -0.502 1.00 62.00 202 PRO A C 1
ATOM 1494 O O . PRO A 1 202 ? 7.157 11.767 -0.119 1.00 62.00 202 PRO A O 1
ATOM 1497 N N . ILE A 1 203 ? 8.932 10.453 0.331 1.00 58.81 203 ILE A N 1
ATOM 1498 C CA . ILE A 1 203 ? 8.634 10.251 1.765 1.00 58.81 203 ILE A CA 1
ATOM 1499 C C . ILE A 1 203 ? 8.777 11.576 2.501 1.00 58.81 203 ILE A C 1
ATOM 1501 O O . ILE A 1 203 ? 7.903 11.944 3.279 1.00 58.81 203 ILE A O 1
ATOM 1505 N N . ALA A 1 204 ? 9.833 12.329 2.203 1.00 56.75 204 ALA A N 1
ATOM 1506 C CA . ALA A 1 204 ? 10.076 13.645 2.770 1.00 56.75 204 ALA A CA 1
ATOM 1507 C C . ALA A 1 204 ? 9.001 14.665 2.358 1.00 56.75 204 ALA A C 1
ATOM 1509 O O . ALA A 1 204 ? 8.533 15.423 3.204 1.00 56.75 204 ALA A O 1
ATOM 1510 N N . LEU A 1 205 ? 8.565 14.667 1.093 1.00 62.84 205 LEU A N 1
ATOM 1511 C CA . LEU A 1 205 ? 7.517 15.573 0.604 1.00 62.84 205 LEU A CA 1
ATOM 1512 C C . LEU A 1 205 ? 6.154 15.275 1.236 1.00 62.84 205 LEU A C 1
ATOM 1514 O O . LEU A 1 205 ? 5.451 16.196 1.655 1.00 62.84 205 LEU A O 1
ATOM 1518 N N . ILE A 1 206 ? 5.796 13.995 1.356 1.00 62.91 206 ILE A N 1
ATOM 1519 C CA . ILE A 1 206 ? 4.546 13.599 2.003 1.00 62.91 206 ILE A CA 1
ATOM 1520 C C . ILE A 1 206 ? 4.632 13.841 3.506 1.00 62.91 206 ILE A C 1
ATOM 1522 O O . ILE A 1 206 ? 3.701 14.422 4.047 1.00 62.91 206 ILE A O 1
ATOM 1526 N N . ALA A 1 207 ? 5.746 13.541 4.178 1.00 59.56 207 ALA A N 1
ATOM 1527 C CA . ALA A 1 207 ? 5.942 13.896 5.585 1.00 59.56 207 ALA A CA 1
ATOM 1528 C C . ALA A 1 207 ? 5.828 15.412 5.824 1.00 59.56 207 ALA A C 1
ATOM 1530 O O . ALA A 1 207 ? 5.169 15.826 6.775 1.00 59.56 207 ALA A O 1
ATOM 1531 N N . LEU A 1 208 ? 6.374 16.246 4.934 1.00 61.16 208 LEU A N 1
ATOM 1532 C CA . LEU A 1 208 ? 6.244 17.704 4.997 1.00 61.16 208 LEU A CA 1
ATOM 1533 C C . LEU A 1 208 ? 4.781 18.159 4.852 1.00 61.16 208 LEU A C 1
ATOM 1535 O O . LEU A 1 208 ? 4.300 18.957 5.659 1.00 61.16 208 LEU A O 1
ATOM 1539 N N . PHE A 1 209 ? 4.046 17.609 3.880 1.00 62.97 209 PHE A N 1
ATOM 1540 C CA . PHE A 1 209 ? 2.606 17.853 3.722 1.00 62.97 209 PHE A CA 1
ATOM 1541 C C . PHE A 1 209 ? 1.802 17.367 4.940 1.00 62.97 209 PHE A C 1
ATOM 1543 O O . PHE A 1 209 ? 0.869 18.025 5.394 1.00 62.97 209 PHE A O 1
ATOM 1550 N N . SER A 1 210 ? 2.210 16.241 5.519 1.00 56.47 210 SER A N 1
ATOM 1551 C CA . SER A 1 210 ? 1.581 15.622 6.685 1.00 56.47 210 SER A CA 1
ATOM 1552 C C . SER A 1 210 ? 1.790 16.444 7.948 1.00 56.47 210 SER A C 1
ATOM 1554 O O . SER A 1 210 ? 0.866 16.562 8.740 1.00 56.47 210 SER A O 1
ATOM 1556 N N . VAL A 1 211 ? 2.963 17.062 8.129 1.00 58.44 211 VAL A N 1
ATOM 1557 C CA . VAL A 1 211 ? 3.235 18.020 9.215 1.00 58.44 211 VAL A CA 1
ATOM 1558 C C . VAL A 1 211 ? 2.349 19.259 9.075 1.00 58.44 211 VAL A C 1
ATOM 1560 O O . VAL A 1 211 ? 1.791 19.717 10.071 1.00 58.44 211 VAL A O 1
ATOM 1563 N N . PHE A 1 212 ? 2.148 19.759 7.852 1.00 56.78 212 PHE A N 1
ATOM 1564 C CA . PHE A 1 212 ? 1.233 20.873 7.581 1.00 56.78 212 PHE A CA 1
ATOM 1565 C C . PHE A 1 212 ? -0.232 20.502 7.883 1.00 56.78 212 PHE A C 1
ATOM 1567 O O . PHE A 1 212 ? -0.964 21.279 8.497 1.00 56.78 212 PHE A O 1
ATOM 1574 N N . TRP A 1 213 ? -0.648 19.279 7.537 1.00 52.69 213 TRP A N 1
ATOM 1575 C CA . TRP A 1 213 ? -1.981 18.742 7.835 1.00 52.69 213 TRP A CA 1
ATOM 1576 C C . TRP A 1 213 ? -2.187 18.447 9.332 1.00 52.69 213 TRP A C 1
ATOM 1578 O O . TRP A 1 213 ? -3.248 18.739 9.892 1.00 52.69 213 TRP A O 1
ATOM 1588 N N . LEU A 1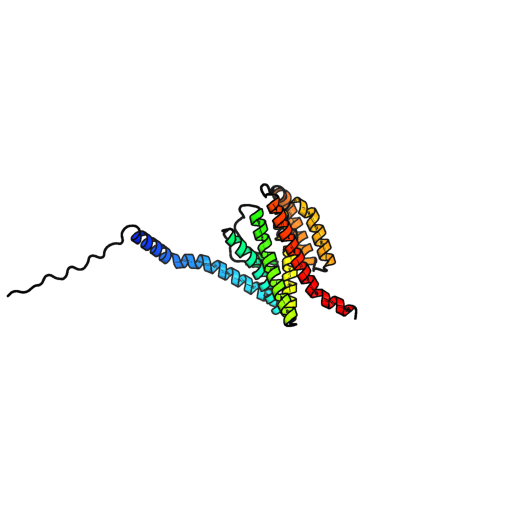 214 ? -1.156 17.928 10.005 1.00 50.94 214 LEU A N 1
ATOM 1589 C CA . LEU A 1 214 ? -1.114 17.691 11.448 1.00 50.94 214 LEU A CA 1
ATOM 1590 C C . LEU A 1 214 ? -1.178 19.003 12.224 1.00 50.94 214 LEU A C 1
ATOM 1592 O O . LEU A 1 214 ? -1.939 19.065 13.174 1.00 50.94 214 LEU A O 1
ATOM 1596 N N . PHE A 1 215 ? -0.496 20.077 11.818 1.00 55.34 215 PHE A N 1
ATOM 1597 C CA . PHE A 1 215 ? -0.623 21.382 12.488 1.00 55.34 215 PHE A CA 1
ATOM 1598 C C . PHE A 1 215 ? -2.073 21.903 12.510 1.00 55.34 215 PHE A C 1
ATOM 1600 O O . PHE A 1 215 ? -2.494 22.503 13.498 1.00 55.34 215 PHE A O 1
ATOM 1607 N N . GLY A 1 216 ? -2.865 21.614 11.472 1.00 54.66 216 GLY A N 1
ATOM 1608 C CA . GLY A 1 216 ? -4.293 21.955 11.414 1.00 54.66 216 GLY A CA 1
ATOM 1609 C C . GLY A 1 216 ? -5.230 21.001 12.173 1.00 54.66 216 GLY A C 1
ATOM 1610 O O . GLY A 1 216 ? -6.369 21.364 12.455 1.00 54.66 216 GLY A O 1
ATOM 1611 N N . SER A 1 217 ? -4.773 19.795 12.527 1.00 52.38 217 SER A N 1
ATOM 1612 C CA . SER A 1 217 ? -5.599 18.708 13.092 1.00 52.38 217 SER A CA 1
ATOM 1613 C C . SER A 1 217 ? -5.012 18.061 14.360 1.00 52.38 217 SER A C 1
ATOM 1615 O O . SER A 1 217 ? -5.540 17.076 14.877 1.00 52.38 217 SER A O 1
ATOM 1617 N N . TRP A 1 218 ? -3.948 18.639 14.924 1.00 48.38 218 TRP A N 1
ATOM 1618 C CA . TRP A 1 218 ? -3.162 18.085 16.036 1.00 48.38 218 TRP A CA 1
ATOM 1619 C C . TRP A 1 218 ? -4.025 17.795 17.272 1.00 48.38 218 TRP A C 1
ATOM 1621 O O . TRP A 1 218 ? -3.829 16.793 17.960 1.00 48.38 218 TRP A O 1
ATOM 1631 N N . ARG A 1 219 ? -5.040 18.635 17.532 1.00 51.19 219 ARG A N 1
ATOM 1632 C CA . ARG A 1 219 ? -5.997 18.431 18.634 1.00 51.19 219 ARG A CA 1
ATOM 1633 C C . ARG A 1 219 ? -6.915 17.229 18.422 1.00 51.19 219 ARG A C 1
ATOM 1635 O O . ARG A 1 219 ? -7.257 16.590 19.405 1.00 51.19 219 ARG A O 1
ATOM 1642 N N . SER A 1 220 ? -7.314 16.904 17.194 1.00 51.34 220 SER A N 1
ATOM 1643 C CA . SER A 1 220 ? -8.207 15.772 16.904 1.00 51.34 220 SER A CA 1
ATOM 1644 C C . SER A 1 220 ? -7.454 14.452 16.720 1.00 51.34 220 SER A C 1
ATOM 1646 O O . SER A 1 220 ? -7.976 13.411 17.110 1.00 51.34 220 SER A O 1
ATOM 1648 N N . ALA A 1 221 ? -6.216 14.486 16.213 1.00 49.19 221 ALA A N 1
ATOM 1649 C CA . ALA A 1 221 ? -5.359 13.305 16.067 1.00 49.19 221 ALA A CA 1
ATOM 1650 C C . ALA A 1 221 ? -4.851 12.744 17.412 1.00 49.19 221 ALA A C 1
ATOM 1652 O O . ALA A 1 221 ? -4.713 11.531 17.552 1.00 49.19 221 ALA A O 1
ATOM 1653 N N . LEU A 1 222 ? -4.608 13.608 18.408 1.00 50.22 222 LEU A N 1
ATOM 1654 C CA . LEU A 1 222 ? -4.308 13.197 19.789 1.00 50.22 222 LEU A CA 1
ATOM 1655 C C . LEU A 1 222 ? -5.564 12.831 20.596 1.00 50.22 222 LEU A C 1
ATOM 1657 O O . LEU A 1 222 ? -5.467 12.042 21.530 1.00 50.22 222 LEU A O 1
ATOM 1661 N N . ALA A 1 223 ? -6.725 13.405 20.255 1.00 46.31 223 ALA A N 1
ATOM 1662 C CA . ALA A 1 223 ? -7.976 13.199 20.989 1.00 46.31 223 ALA A CA 1
ATOM 1663 C C . ALA A 1 223 ? -8.761 11.951 20.568 1.00 46.31 223 ALA A C 1
ATOM 1665 O O . ALA A 1 223 ? -9.642 11.528 21.312 1.00 46.31 223 ALA A O 1
ATOM 1666 N N . SER A 1 224 ? -8.464 11.332 19.418 1.00 51.22 224 SER A N 1
ATOM 1667 C CA . SER A 1 224 ? -8.917 9.963 19.163 1.00 51.22 224 SER A CA 1
ATOM 1668 C C . SER A 1 224 ? -8.062 9.020 19.999 1.00 51.22 224 SER A C 1
ATOM 1670 O O . SER A 1 224 ? -7.140 8.376 19.488 1.00 51.22 224 SER A O 1
ATOM 1672 N N . THR A 1 225 ? -8.323 8.983 21.302 1.00 50.03 225 THR A N 1
ATOM 1673 C CA . THR A 1 225 ? -7.838 7.901 22.132 1.00 50.03 225 THR A CA 1
ATOM 1674 C C . THR A 1 225 ? -8.254 6.601 21.459 1.00 50.03 225 THR A C 1
ATOM 1676 O O . THR A 1 225 ? -9.428 6.339 21.196 1.00 50.03 225 THR A O 1
ATOM 1679 N N . VAL A 1 226 ? -7.255 5.799 21.105 1.00 57.62 226 VAL A N 1
ATOM 1680 C CA . VAL A 1 226 ? -7.437 4.404 20.706 1.00 57.62 226 VAL A CA 1
ATOM 1681 C C . VAL A 1 226 ? -7.750 3.624 21.988 1.00 57.62 226 VAL A C 1
ATOM 1683 O O . VAL A 1 226 ? -6.969 2.800 22.466 1.00 57.62 226 VAL A O 1
ATOM 1686 N N . ASP A 1 227 ? -8.866 3.986 22.612 1.00 56.50 227 ASP A N 1
ATOM 1687 C CA . ASP A 1 227 ? -9.397 3.328 23.790 1.00 56.50 227 ASP A CA 1
ATOM 1688 C C . ASP A 1 227 ? -10.161 2.092 23.321 1.00 56.50 227 ASP A C 1
ATOM 1690 O O . ASP A 1 227 ? -10.918 2.134 22.351 1.00 56.50 227 ASP A O 1
ATOM 1694 N N . GLY A 1 228 ? -9.921 0.966 23.989 1.00 66.44 228 GLY A N 1
ATOM 1695 C CA . GLY A 1 228 ? -10.671 -0.268 23.754 1.00 66.44 228 GLY A CA 1
ATOM 1696 C C . GLY A 1 228 ? -10.020 -1.313 22.843 1.00 66.44 228 GLY A C 1
ATOM 1697 O O . GLY A 1 228 ? -10.633 -2.355 22.647 1.00 66.44 228 GLY A O 1
ATOM 1698 N N . ILE A 1 229 ? -8.797 -1.112 22.325 1.00 77.75 229 ILE A N 1
ATOM 1699 C CA . ILE A 1 229 ? -8.048 -2.228 21.705 1.00 77.75 229 ILE A CA 1
ATOM 1700 C C . ILE A 1 229 ? -7.349 -3.044 22.794 1.00 77.75 229 ILE A C 1
ATOM 1702 O O . ILE A 1 229 ? -6.482 -2.516 23.499 1.00 77.75 229 ILE A O 1
ATOM 1706 N N . GLU A 1 230 ? -7.674 -4.335 22.871 1.00 83.75 230 GLU A N 1
ATOM 1707 C CA . GLU A 1 230 ? -7.038 -5.284 23.784 1.00 83.75 230 GLU A CA 1
ATOM 1708 C C . GLU A 1 230 ? -5.529 -5.428 23.511 1.00 83.75 230 GLU A C 1
ATOM 1710 O O . GLU A 1 230 ? -5.067 -5.417 22.368 1.00 83.75 230 GLU A O 1
ATOM 1715 N N . THR A 1 231 ? -4.727 -5.620 24.560 1.00 84.06 231 THR A N 1
ATOM 1716 C CA . THR A 1 231 ? -3.265 -5.780 24.440 1.00 84.06 231 THR A CA 1
ATOM 1717 C C . THR A 1 231 ? -2.842 -6.870 23.438 1.00 84.06 231 THR A C 1
ATOM 1719 O O . THR A 1 231 ? -1.943 -6.603 22.635 1.00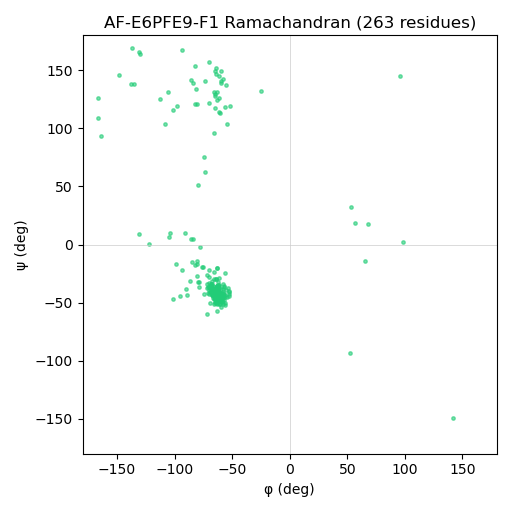 84.06 231 THR A O 1
ATOM 1722 N N . PRO A 1 232 ? -3.478 -8.061 23.389 1.00 88.88 232 PRO A N 1
ATOM 1723 C CA . PRO A 1 232 ? -3.143 -9.078 22.390 1.00 88.88 232 PRO A CA 1
ATOM 1724 C C . PRO A 1 232 ? -3.390 -8.620 20.947 1.00 88.88 232 PRO A C 1
ATOM 1726 O O . PRO A 1 232 ? -2.611 -8.950 20.053 1.00 88.88 232 PRO A O 1
ATOM 1729 N N . ALA A 1 233 ? -4.438 -7.829 20.699 1.00 89.19 233 ALA A N 1
ATOM 1730 C CA . ALA A 1 233 ? -4.709 -7.260 19.382 1.00 89.19 233 ALA A CA 1
ATOM 1731 C C . ALA A 1 233 ? -3.612 -6.278 18.950 1.00 89.19 233 ALA A C 1
ATOM 1733 O O . ALA A 1 233 ? -3.096 -6.391 17.838 1.00 89.19 233 ALA A O 1
ATOM 1734 N N . ARG A 1 234 ? -3.160 -5.398 19.853 1.00 89.62 234 ARG A N 1
ATOM 1735 C CA . ARG A 1 234 ? -2.044 -4.470 19.584 1.00 89.62 234 ARG A CA 1
ATOM 1736 C C . ARG A 1 234 ? -0.762 -5.206 19.200 1.00 89.62 234 ARG A C 1
ATOM 1738 O O . ARG A 1 234 ? -0.083 -4.803 18.259 1.00 89.62 234 ARG A O 1
ATOM 1745 N N . ILE A 1 235 ? -0.453 -6.302 19.898 1.00 90.75 235 ILE A N 1
ATOM 1746 C CA . ILE A 1 235 ? 0.718 -7.141 19.603 1.00 90.75 235 ILE A CA 1
ATOM 1747 C C . ILE A 1 235 ? 0.580 -7.788 18.222 1.00 90.75 235 ILE A C 1
ATOM 1749 O O . ILE A 1 235 ? 1.514 -7.709 17.430 1.00 90.75 235 ILE A O 1
ATOM 1753 N N . ARG A 1 236 ? -0.578 -8.380 17.896 1.00 94.50 236 ARG A N 1
ATOM 1754 C CA . ARG A 1 236 ? -0.820 -8.990 16.575 1.00 94.50 236 ARG A CA 1
ATOM 1755 C C . ARG A 1 236 ? -0.672 -7.977 15.441 1.00 94.50 236 ARG A C 1
ATOM 1757 O O . ARG A 1 236 ? 0.026 -8.265 14.474 1.00 94.50 236 ARG A O 1
ATOM 1764 N N . ILE A 1 237 ? -1.262 -6.789 15.584 1.00 93.44 237 ILE A N 1
ATOM 1765 C CA . ILE A 1 237 ? -1.139 -5.700 14.604 1.00 93.44 237 ILE A CA 1
ATOM 1766 C C . ILE A 1 237 ? 0.328 -5.280 14.454 1.00 93.44 237 ILE A C 1
ATOM 1768 O O . ILE A 1 237 ? 0.828 -5.188 13.334 1.00 93.44 237 ILE A O 1
ATOM 1772 N N . GLY A 1 238 ? 1.037 -5.067 15.566 1.00 92.56 238 GLY A N 1
ATOM 1773 C CA . GLY A 1 238 ? 2.448 -4.676 15.551 1.00 92.56 238 GLY A CA 1
ATOM 1774 C C . GLY A 1 238 ? 3.352 -5.722 14.894 1.00 92.56 238 GLY A C 1
ATOM 1775 O O . GLY A 1 238 ? 4.205 -5.371 14.079 1.00 92.56 238 GLY A O 1
ATOM 1776 N N . LEU A 1 239 ? 3.134 -7.008 15.185 1.00 95.12 239 LEU A N 1
ATOM 1777 C CA . LEU A 1 239 ? 3.854 -8.114 14.550 1.00 95.12 239 LEU A CA 1
ATOM 1778 C C . LEU A 1 239 ? 3.558 -8.200 13.054 1.00 95.12 239 LEU A C 1
ATOM 1780 O O . LEU A 1 239 ? 4.477 -8.398 12.265 1.00 95.12 239 LEU A O 1
ATOM 1784 N N . ALA A 1 240 ? 2.301 -8.021 12.650 1.00 96.25 240 ALA A N 1
ATOM 1785 C CA . ALA A 1 240 ? 1.919 -8.061 11.246 1.00 96.25 240 ALA A CA 1
ATOM 1786 C C . ALA A 1 240 ? 2.501 -6.866 10.466 1.00 96.25 240 ALA A C 1
ATOM 1788 O O . ALA A 1 240 ? 3.003 -7.039 9.353 1.00 96.25 240 ALA A O 1
ATOM 1789 N N . TYR A 1 241 ? 2.536 -5.680 11.078 1.00 95.19 241 TYR A N 1
ATOM 1790 C CA . TYR A 1 241 ? 3.212 -4.503 10.534 1.00 95.19 241 TYR A CA 1
ATOM 1791 C C . TYR A 1 241 ? 4.718 -4.745 10.354 1.00 95.19 241 TYR A C 1
ATOM 1793 O O . TYR A 1 241 ? 5.254 -4.561 9.260 1.00 95.19 241 TYR A O 1
ATOM 1801 N N . ALA A 1 242 ? 5.397 -5.218 11.404 1.00 94.56 242 ALA A N 1
ATOM 1802 C CA . ALA A 1 242 ? 6.828 -5.507 11.361 1.00 94.56 242 ALA A CA 1
ATOM 1803 C C . ALA A 1 242 ? 7.162 -6.614 10.349 1.00 94.56 242 ALA A C 1
ATOM 1805 O O . ALA A 1 242 ? 8.100 -6.469 9.570 1.00 94.56 242 ALA A O 1
ATOM 1806 N N . GLY A 1 243 ? 6.372 -7.688 10.310 1.00 96.94 243 GLY A N 1
ATOM 1807 C CA . GLY A 1 243 ? 6.535 -8.779 9.351 1.00 96.94 243 GLY A CA 1
ATOM 1808 C C . GLY A 1 243 ? 6.374 -8.315 7.904 1.00 96.94 243 GLY A C 1
ATOM 1809 O O . GLY A 1 243 ? 7.171 -8.696 7.050 1.00 96.94 243 GLY A O 1
ATOM 1810 N N . THR A 1 244 ? 5.408 -7.433 7.639 1.00 97.25 244 THR A N 1
ATOM 1811 C CA . THR A 1 244 ? 5.201 -6.853 6.303 1.00 97.25 244 THR A CA 1
ATOM 1812 C C . THR A 1 244 ? 6.372 -5.954 5.901 1.00 97.25 244 THR A C 1
ATOM 1814 O O . THR A 1 244 ? 6.889 -6.088 4.794 1.00 97.25 244 THR A O 1
ATOM 1817 N N . LEU A 1 245 ? 6.865 -5.097 6.807 1.00 94.69 245 LEU A N 1
ATOM 1818 C CA . LEU A 1 245 ? 8.071 -4.294 6.562 1.00 94.69 245 LEU A CA 1
ATOM 1819 C C . LEU A 1 245 ? 9.289 -5.167 6.256 1.00 94.69 245 LEU A C 1
ATOM 1821 O O . LEU A 1 245 ? 9.986 -4.924 5.275 1.00 94.69 245 LEU A O 1
ATOM 1825 N N . LEU A 1 246 ? 9.541 -6.188 7.077 1.00 95.56 246 LEU A N 1
ATOM 1826 C CA . LEU A 1 246 ? 10.677 -7.088 6.893 1.00 95.56 246 LEU A CA 1
ATOM 1827 C C . LEU A 1 246 ? 10.574 -7.869 5.580 1.00 95.56 246 LEU A C 1
ATOM 1829 O O . LEU A 1 246 ? 11.578 -8.009 4.889 1.00 95.56 246 LEU A O 1
ATOM 1833 N N . GLY A 1 247 ? 9.380 -8.336 5.209 1.00 97.06 247 GLY A N 1
ATOM 1834 C CA . GLY A 1 247 ? 9.150 -9.019 3.937 1.00 97.06 247 GLY A CA 1
ATOM 1835 C C . GLY A 1 247 ? 9.425 -8.117 2.732 1.00 97.06 247 GLY A C 1
ATOM 1836 O O . GLY A 1 247 ? 10.117 -8.523 1.800 1.00 97.06 247 GLY A O 1
ATOM 1837 N N . LEU A 1 248 ? 8.960 -6.869 2.773 1.00 95.81 248 LEU A N 1
ATOM 1838 C CA . LEU A 1 248 ? 9.212 -5.892 1.713 1.00 95.81 248 LEU A CA 1
ATOM 1839 C C . LEU A 1 248 ? 10.694 -5.487 1.625 1.00 95.81 248 LEU A C 1
ATOM 1841 O O . LEU A 1 248 ? 11.253 -5.454 0.530 1.00 95.81 248 LEU A O 1
ATOM 1845 N N . LEU A 1 249 ? 11.352 -5.236 2.761 1.00 92.81 249 LEU A N 1
ATOM 1846 C CA . LEU A 1 249 ? 12.792 -4.945 2.813 1.00 92.81 249 LEU A CA 1
ATOM 1847 C C . LEU A 1 249 ? 13.626 -6.132 2.329 1.00 92.81 249 LEU A C 1
ATOM 1849 O O . LEU A 1 249 ? 14.636 -5.943 1.654 1.00 92.81 249 LEU A O 1
ATOM 1853 N N . PHE A 1 250 ? 13.204 -7.357 2.644 1.00 94.44 250 PHE A N 1
ATOM 1854 C CA . PHE A 1 250 ? 13.837 -8.562 2.127 1.00 94.44 250 PHE A CA 1
ATOM 1855 C C . PHE A 1 250 ? 13.741 -8.620 0.600 1.00 94.44 250 PHE A C 1
ATOM 1857 O O . PHE A 1 250 ? 14.750 -8.870 -0.054 1.00 94.44 250 PHE A O 1
ATOM 1864 N N . ILE A 1 251 ? 12.566 -8.350 0.024 1.00 94.44 251 ILE A N 1
ATOM 1865 C CA . ILE A 1 251 ? 12.379 -8.304 -1.434 1.00 94.44 251 ILE A CA 1
ATOM 1866 C C . ILE A 1 251 ? 13.300 -7.251 -2.065 1.00 94.44 251 ILE A C 1
ATOM 1868 O O . ILE A 1 251 ? 14.031 -7.586 -2.997 1.00 94.44 251 ILE A O 1
ATOM 1872 N N . GLU A 1 252 ? 13.349 -6.030 -1.523 1.00 90.88 252 GLU A N 1
ATOM 1873 C CA . GLU A 1 252 ? 14.272 -4.981 -1.988 1.00 90.88 252 GLU A CA 1
ATOM 1874 C C . GLU A 1 252 ? 15.735 -5.431 -1.916 1.00 90.88 252 GLU A C 1
ATOM 1876 O O . GLU A 1 252 ? 16.474 -5.341 -2.898 1.00 90.88 252 GLU A O 1
ATOM 1881 N N . ALA A 1 253 ? 16.156 -6.002 -0.787 1.00 89.56 253 ALA A N 1
ATOM 1882 C CA . ALA A 1 253 ? 17.5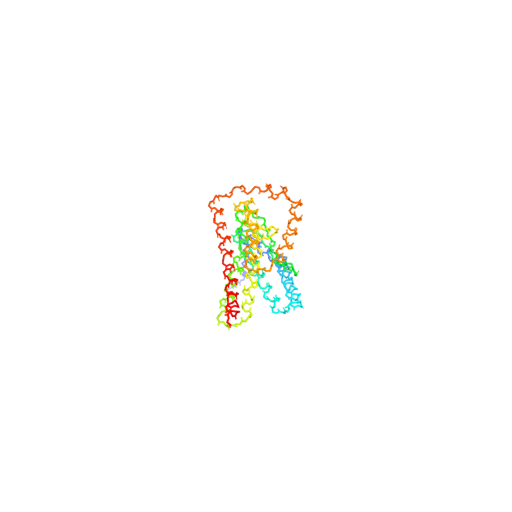14 -6.507 -0.635 1.00 89.56 253 ALA A CA 1
ATOM 1883 C C . ALA A 1 253 ? 17.837 -7.580 -1.687 1.00 89.56 253 ALA A C 1
ATOM 1885 O O . ALA A 1 253 ? 18.912 -7.558 -2.283 1.00 89.56 253 ALA A O 1
ATOM 1886 N N . ARG A 1 254 ? 16.911 -8.504 -1.974 1.00 90.56 254 ARG A N 1
ATOM 1887 C CA . ARG A 1 254 ? 17.103 -9.545 -2.999 1.00 90.56 254 ARG A CA 1
ATOM 1888 C C . ARG A 1 254 ? 17.254 -8.981 -4.409 1.00 90.56 254 ARG A C 1
ATOM 1890 O O . ARG A 1 254 ? 17.951 -9.602 -5.209 1.00 90.56 254 ARG A O 1
ATOM 1897 N N . ILE A 1 255 ? 16.644 -7.837 -4.696 1.00 87.50 255 ILE A N 1
ATOM 1898 C CA . ILE A 1 255 ? 16.744 -7.159 -5.991 1.00 87.50 255 ILE A CA 1
ATOM 1899 C 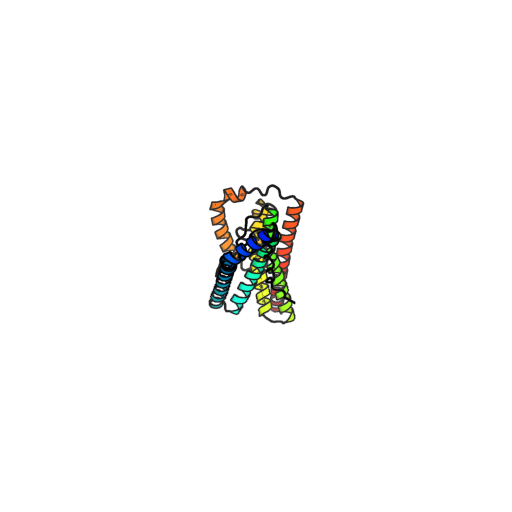C . ILE A 1 255 ? 18.117 -6.492 -6.156 1.00 87.50 255 ILE A C 1
ATOM 1901 O O . ILE A 1 255 ? 18.728 -6.630 -7.216 1.00 87.50 255 ILE A O 1
ATOM 1905 N N . HIS A 1 256 ? 18.642 -5.839 -5.113 1.00 82.19 256 HIS A N 1
ATOM 1906 C CA . HIS A 1 256 ? 19.879 -5.041 -5.200 1.00 82.19 256 HIS A CA 1
ATOM 1907 C C . HIS A 1 256 ? 21.167 -5.791 -4.818 1.00 82.19 256 HIS A C 1
ATOM 1909 O O . HIS A 1 256 ? 22.253 -5.415 -5.261 1.00 82.19 256 HIS A O 1
ATOM 1915 N N . LEU A 1 257 ? 21.083 -6.884 -4.051 1.00 77.31 257 LEU A N 1
ATOM 1916 C CA . LEU A 1 257 ? 22.243 -7.702 -3.655 1.00 77.31 257 LEU A CA 1
ATOM 1917 C C . LEU A 1 257 ? 23.118 -8.171 -4.842 1.00 77.31 257 LEU A C 1
ATOM 1919 O O . LEU A 1 257 ? 24.343 -8.068 -4.740 1.00 77.31 257 LEU A O 1
ATOM 1923 N N . PRO A 1 258 ? 22.558 -8.659 -5.970 1.00 67.25 258 PRO A N 1
ATOM 1924 C CA . PRO A 1 258 ? 23.366 -9.069 -7.120 1.00 67.25 258 PRO A CA 1
ATOM 1925 C C . PRO A 1 258 ? 24.167 -7.918 -7.744 1.00 67.25 258 PRO A C 1
ATOM 1927 O O . PRO A 1 258 ? 25.299 -8.134 -8.172 1.00 67.25 258 PRO A O 1
ATOM 1930 N N . ALA A 1 259 ? 23.612 -6.701 -7.752 1.00 60.53 259 ALA A N 1
ATOM 1931 C CA . ALA A 1 259 ? 24.259 -5.516 -8.315 1.00 60.53 259 ALA A CA 1
ATOM 1932 C C . ALA A 1 259 ? 25.464 -5.057 -7.473 1.00 60.53 259 ALA A C 1
ATOM 1934 O O . ALA A 1 259 ? 26.502 -4.675 -8.016 1.00 60.53 259 ALA A O 1
ATOM 1935 N N . LEU A 1 260 ? 25.370 -5.169 -6.144 1.00 57.19 260 LEU A N 1
ATOM 1936 C CA . LEU A 1 260 ? 26.479 -4.862 -5.233 1.00 57.19 260 LEU A CA 1
ATOM 1937 C C . LEU A 1 260 ? 27.628 -5.874 -5.361 1.00 57.19 260 LEU A C 1
ATOM 1939 O O . LEU A 1 260 ? 28.796 -5.495 -5.335 1.00 57.19 260 LEU A O 1
ATOM 1943 N N . ALA A 1 261 ? 27.318 -7.156 -5.576 1.00 57.84 261 ALA A N 1
ATOM 1944 C CA . ALA A 1 261 ? 28.328 -8.201 -5.754 1.00 57.84 261 ALA A CA 1
ATOM 1945 C C . ALA A 1 261 ? 29.106 -8.094 -7.083 1.00 57.84 261 ALA A C 1
ATOM 1947 O O . ALA A 1 261 ? 30.212 -8.626 -7.192 1.00 57.84 261 ALA A O 1
ATOM 1948 N N . SER A 1 262 ? 28.553 -7.429 -8.103 1.00 54.97 262 SER A N 1
ATOM 1949 C CA . SER A 1 262 ? 29.259 -7.155 -9.364 1.00 54.97 262 SER A CA 1
ATOM 1950 C C . SER A 1 262 ? 30.188 -5.942 -9.318 1.00 54.97 262 SER A C 1
ATOM 1952 O O . SER A 1 262 ? 31.062 -5.854 -10.165 1.00 54.97 262 SER A O 1
ATOM 1954 N N . LEU A 1 263 ? 30.041 -5.035 -8.346 1.00 53.12 263 LEU A N 1
ATOM 1955 C CA . LEU A 1 263 ? 30.918 -3.860 -8.196 1.00 53.12 263 LEU A CA 1
ATOM 1956 C C . LEU A 1 263 ? 32.250 -4.180 -7.494 1.00 53.12 263 LEU A C 1
ATOM 1958 O O . LEU A 1 263 ? 33.173 -3.373 -7.524 1.00 53.12 263 LEU A O 1
ATOM 1962 N N . HIS A 1 264 ? 32.345 -5.352 -6.859 1.00 53.28 264 HIS A N 1
ATOM 1963 C CA . HIS A 1 264 ? 33.538 -5.836 -6.156 1.00 53.28 264 HIS A CA 1
ATOM 1964 C C . HIS A 1 264 ? 34.324 -6.911 -6.933 1.00 53.28 264 HIS A C 1
ATOM 1966 O O . HIS A 1 264 ? 35.216 -7.540 -6.364 1.00 53.28 264 HIS A O 1
ATOM 1972 N N . ARG A 1 265 ? 33.992 -7.141 -8.209 1.00 46.53 265 ARG A N 1
ATOM 1973 C CA . ARG A 1 265 ? 34.761 -7.971 -9.148 1.00 46.53 265 ARG A CA 1
ATOM 1974 C C . ARG A 1 265 ? 35.329 -7.098 -10.252 1.00 46.53 265 ARG A C 1
ATOM 1976 O O . ARG A 1 265 ? 36.466 -7.397 -10.667 1.00 46.53 265 ARG A O 1
#

pLDDT: mean 80.21, std 14.68, range [46.31, 98.31]

Organism: NCBI:txid410659

Secondary structure (DSSP, 8-state):
---------PPP--PPPTHHHHHHHHHHHHHHHHHHHHHHHHHHHHHHHHHHHHHHHHHHHHH-HHHHHHHHHHHHHHHHHHHHHHHHTT--BPPPEEETTTEEE--BPPPSSHHHHHHHHHHHHHHHHHHHHHHHHHHHHH--HHHHHHHHHHHHHHHHHTSSSTTSHHHHHHHHH-GGGHHHHHHHHHHHHHHTT--HHHHHHHHHHHHHHHHHHHHHHHHS--TT--HHHHHHHHHHHHHHHHHHHHHHHHHHHHHHHHTT-

Solvent-accessible surface area (backbone atoms only — not comparable to full-atom values): 14132 Å² total; per-residue (Å²): 142,85,79,89,85,77,81,82,80,76,79,75,82,77,74,63,65,72,67,54,41,50,51,51,50,52,50,50,50,51,63,74,40,41,70,60,54,47,47,69,56,48,50,49,48,52,52,22,51,52,28,42,52,52,28,29,51,55,36,19,74,75,70,34,55,69,53,11,51,42,52,48,53,38,47,48,41,17,42,48,20,29,51,51,37,34,50,75,73,72,39,60,65,53,61,49,41,38,42,67,98,76,49,66,50,58,59,59,57,84,60,94,46,57,63,61,42,18,53,28,34,46,27,17,40,51,37,15,39,53,51,13,50,53,24,37,54,49,14,71,74,66,70,42,66,66,29,42,50,40,13,46,53,19,23,51,53,28,53,56,35,49,37,49,40,59,94,32,34,18,21,50,32,44,38,47,51,41,60,75,49,39,74,55,48,36,60,51,50,50,52,51,34,58,76,67,66,49,84,54,64,68,56,52,53,48,49,52,52,27,51,60,51,36,73,77,38,49,72,59,67,67,64,60,65,77,74,86,71,52,71,70,56,27,51,53,52,48,50,53,52,49,52,50,50,53,52,27,51,47,52,47,48,66,68,48,50,65,61,59,62,59,76,78,109